Protein AF-F4R5G7-F1 (afdb_monomer_lite)

Organism: Melampsora larici-populina (strain 98AG31 / pathotype 3-4-7) (NCBI:txid747676)

Radius of gyration: 33.37 Å; chains: 1; bounding box: 60×70×116 Å

Sequence (374 aa):
MPKGPYIGNRYQRLPQHQVLPPPKHGGKVGLSCPDCSNNTSLVYVPGGEETVKVKCASIRNHYYRTFKLNQLNHEIACINAGAKYPIPFDPSAHGPRVNIAGVVLPPPPPKPSKTAKTPRAPPAIMCARPQEGATAAKHKPAGHAACSSRYCKSCCIAYGPPGACHAHRQKEPIMPPAQLRSNPAPRVPHQPPTAPPNPKRLRLIPAQCAQSVRRSGRTIPDESDKIIERATQAQAERKQLSPHVVVQDDARASSNAPFDEGKVVSLHLVTLEQRHPVLSHMFPQWPLATLQDCTSLLRKAKEAAGPKWDDTVLFWDEEIRNWHEIPVTLPHRYTHRHLVICIPSQRVALCTQLQEVLEDLHMGNQRSLKVHPT

Secondary structure (DSSP, 8-state):
--SS-SS-TTPPBPTT-SSPPPP-TT-EEEEE-TT-TT-PEEEEEE--SSEEEEEESS-TTT-EEEEEHHHHHHHHHHHHTTPPSSPP--TTTS-S-B-TT-PBPPPPP--------------S-B-SHHHHSPPPTT--SBPPTT-TT---HHHHHHHSPTT--GGG------PPPP-------PPPPPPPPP-PPPPP---PPP------------PPPTTHHHHHHHHHHHHHHHHHT---------TTS---S---GGGEEEEEEE-SSS--PEEEEE-TTTTEE-GGG-HHHHHHHHHHH-TT--SEEEEEETTTTEEEEEETTS-EE-S-SEEEEE-GGGTTTTHHHHHHHHHHTTSS----------

Structure (mmCIF, N/CA/C/O backbone):
data_AF-F4R5G7-F1
#
_entry.id   AF-F4R5G7-F1
#
loop_
_atom_site.group_PDB
_atom_site.id
_atom_site.type_symbol
_atom_site.label_atom_id
_atom_site.label_alt_id
_atom_site.label_comp_id
_atom_site.label_asym_id
_atom_site.label_entity_id
_atom_site.label_seq_id
_atom_site.pdbx_PDB_ins_code
_atom_site.Cartn_x
_atom_site.Cartn_y
_atom_site.Cartn_z
_atom_site.occupancy
_atom_site.B_iso_or_equiv
_atom_site.auth_seq_id
_atom_site.auth_comp_id
_atom_site.auth_asym_id
_atom_site.auth_atom_id
_atom_site.pdbx_PDB_model_num
ATOM 1 N N . MET A 1 1 ? 8.513 -5.962 -14.486 1.00 38.12 1 MET A N 1
ATOM 2 C CA . MET A 1 1 ? 7.315 -6.140 -13.641 1.00 38.12 1 MET A CA 1
ATOM 3 C C . MET A 1 1 ? 7.428 -5.129 -12.511 1.00 38.12 1 MET A C 1
ATOM 5 O O . MET A 1 1 ? 8.507 -5.074 -11.929 1.00 38.12 1 MET A O 1
ATOM 9 N N . PRO A 1 2 ? 6.422 -4.277 -12.261 1.00 40.62 2 PRO A N 1
ATOM 10 C CA . PRO A 1 2 ? 6.432 -3.406 -11.084 1.00 40.62 2 PRO A CA 1
ATOM 11 C C . PRO A 1 2 ? 6.560 -4.267 -9.816 1.00 40.62 2 PRO A C 1
ATOM 13 O O . PRO A 1 2 ? 5.888 -5.287 -9.709 1.00 40.62 2 PRO A O 1
ATOM 16 N N . LYS A 1 3 ? 7.460 -3.885 -8.901 1.00 49.28 3 LYS A N 1
ATOM 17 C CA . LYS A 1 3 ? 7.844 -4.656 -7.700 1.00 49.28 3 LYS A CA 1
ATOM 18 C C . LYS A 1 3 ? 6.901 -4.462 -6.493 1.00 49.28 3 LYS A C 1
ATOM 20 O O . LYS A 1 3 ? 7.263 -4.837 -5.389 1.00 49.28 3 LYS A O 1
ATOM 25 N N . GLY A 1 4 ? 5.732 -3.853 -6.681 1.00 54.69 4 GLY A N 1
ATOM 26 C CA . GLY A 1 4 ? 4.795 -3.535 -5.595 1.00 54.69 4 GLY A CA 1
ATOM 27 C C . GLY A 1 4 ? 3.492 -4.339 -5.659 1.00 54.69 4 GLY A C 1
ATOM 28 O O . GLY A 1 4 ? 3.188 -4.905 -6.719 1.00 54.69 4 GLY A O 1
ATOM 29 N N . PRO A 1 5 ? 2.705 -4.346 -4.563 1.00 61.72 5 PRO A N 1
ATOM 30 C CA . PRO A 1 5 ? 1.385 -4.971 -4.518 1.00 61.72 5 PRO A CA 1
ATOM 31 C C . PRO A 1 5 ? 0.506 -4.480 -5.677 1.00 61.72 5 PRO A C 1
ATOM 33 O O . PRO A 1 5 ? 0.615 -3.346 -6.163 1.00 61.72 5 PRO A O 1
ATOM 36 N N . TYR A 1 6 ? -0.310 -5.384 -6.208 1.00 68.19 6 TYR A N 1
ATOM 37 C CA . TYR A 1 6 ? -0.995 -5.187 -7.484 1.00 68.19 6 TYR A CA 1
ATOM 38 C C . TYR A 1 6 ? -2.162 -4.204 -7.366 1.00 68.19 6 TYR A C 1
ATOM 40 O O . TYR A 1 6 ? -2.250 -3.255 -8.156 1.00 68.19 6 TYR A O 1
ATOM 48 N N . ILE A 1 7 ? -2.961 -4.368 -6.318 1.00 80.94 7 ILE A N 1
ATOM 49 C CA . ILE A 1 7 ? -3.832 -3.340 -5.756 1.00 80.94 7 ILE A CA 1
ATOM 50 C C . ILE A 1 7 ? -3.144 -2.865 -4.469 1.00 80.94 7 ILE A C 1
ATOM 52 O O . ILE A 1 7 ? -2.683 -3.677 -3.678 1.00 80.94 7 ILE A O 1
ATOM 56 N N . GLY A 1 8 ? -2.951 -1.560 -4.314 1.00 80.12 8 GLY A N 1
ATOM 57 C CA . GLY A 1 8 ? -2.256 -0.960 -3.168 1.00 80.12 8 GLY A CA 1
ATOM 58 C C . GLY A 1 8 ? -3.192 -0.124 -2.298 1.00 80.12 8 GLY A C 1
ATOM 59 O O . GLY A 1 8 ? -4.384 -0.025 -2.564 1.00 80.12 8 GLY A O 1
ATOM 60 N N . ASN A 1 9 ? -2.632 0.563 -1.308 1.00 82.56 9 ASN A N 1
ATOM 61 C CA . ASN A 1 9 ? -3.374 1.471 -0.422 1.00 82.56 9 ASN A CA 1
ATOM 62 C C . ASN A 1 9 ? -3.984 2.701 -1.127 1.00 82.56 9 ASN A C 1
ATOM 64 O O . ASN A 1 9 ? -4.879 3.336 -0.585 1.00 82.56 9 ASN A O 1
ATOM 68 N N . ARG A 1 10 ? -3.517 3.049 -2.334 1.00 87.75 10 ARG A N 1
ATOM 69 C CA . ARG A 1 10 ? -4.023 4.206 -3.097 1.00 87.75 10 ARG A CA 1
ATOM 70 C C . ARG A 1 10 ? -5.369 3.970 -3.783 1.00 87.75 10 ARG A C 1
ATOM 72 O O . ARG A 1 10 ? -5.957 4.921 -4.284 1.00 87.75 10 ARG A O 1
ATOM 79 N N . TYR A 1 11 ? -5.831 2.726 -3.873 1.00 88.62 11 TYR A N 1
ATOM 80 C CA . TYR A 1 11 ? -7.126 2.428 -4.481 1.00 88.62 11 TYR A CA 1
ATOM 81 C C . TYR A 1 11 ? -8.194 2.500 -3.400 1.00 88.62 11 TYR A C 1
ATOM 83 O O . TYR A 1 11 ? -8.059 1.863 -2.358 1.00 88.62 11 TYR A O 1
ATOM 91 N N . GLN A 1 12 ? -9.268 3.239 -3.658 1.00 91.12 12 GLN A N 1
ATOM 92 C CA . GLN A 1 12 ? -10.407 3.306 -2.749 1.00 91.12 12 GLN A CA 1
ATOM 93 C C . GLN A 1 12 ? -11.552 2.462 -3.308 1.00 91.12 12 GLN A C 1
ATOM 95 O O . GLN A 1 12 ? -11.763 2.410 -4.524 1.00 91.12 12 GLN A O 1
ATOM 100 N N . ARG A 1 13 ? -12.297 1.781 -2.432 1.00 93.81 13 ARG A N 1
ATOM 101 C CA . ARG A 1 13 ? -13.534 1.107 -2.844 1.00 93.81 13 ARG A CA 1
ATOM 102 C C . ARG A 1 13 ? -14.576 2.154 -3.206 1.00 93.81 13 ARG A C 1
ATOM 104 O O . ARG A 1 13 ? -14.715 3.169 -2.530 1.00 93.81 13 ARG A O 1
ATOM 111 N N . LEU A 1 14 ? -15.319 1.898 -4.275 1.00 94.25 14 LEU A N 1
ATOM 112 C CA . LEU A 1 14 ? -16.475 2.722 -4.607 1.00 94.25 14 LEU A CA 1
ATOM 113 C C . LEU A 1 14 ? -17.587 2.460 -3.580 1.00 94.25 14 LEU A C 1
ATOM 115 O O . LEU A 1 14 ? -17.847 1.290 -3.300 1.00 94.25 14 LEU A O 1
ATOM 119 N N . PRO A 1 15 ? -18.304 3.488 -3.090 1.00 91.50 15 PRO A N 1
ATOM 120 C CA . PRO A 1 15 ? -19.345 3.319 -2.067 1.00 91.50 15 PRO A CA 1
ATOM 121 C C . PRO A 1 15 ? -20.425 2.291 -2.436 1.00 91.50 15 PRO A C 1
ATOM 123 O O . PRO A 1 15 ? -20.929 1.569 -1.585 1.00 91.50 15 PRO A O 1
ATOM 126 N N . GLN A 1 16 ? -20.739 2.181 -3.730 1.00 93.44 16 GLN A N 1
ATOM 127 C CA . GLN A 1 16 ? -21.728 1.240 -4.266 1.00 93.44 16 GLN A CA 1
ATOM 128 C C . GLN A 1 16 ? -21.268 -0.237 -4.257 1.00 93.44 16 GLN A C 1
ATOM 130 O O . GLN A 1 16 ? -22.055 -1.123 -4.572 1.00 93.44 16 GLN A O 1
ATOM 135 N N . HIS A 1 17 ? -19.996 -0.514 -3.952 1.00 90.81 17 HIS A N 1
ATOM 136 C CA . HIS A 1 17 ? -19.409 -1.854 -3.954 1.00 90.81 17 HIS A CA 1
ATOM 137 C C . HIS A 1 17 ? -18.765 -2.153 -2.595 1.00 90.81 17 HIS A C 1
ATOM 139 O O . HIS A 1 17 ? -17.554 -2.010 -2.425 1.00 90.81 17 HIS A O 1
ATOM 145 N N . GLN A 1 18 ? -19.573 -2.616 -1.631 1.00 91.38 18 GLN A N 1
ATOM 146 C CA . GLN A 1 18 ? -19.046 -3.143 -0.363 1.00 91.38 18 GLN A CA 1
ATOM 147 C C . GLN A 1 18 ? -18.106 -4.329 -0.603 1.00 91.38 18 GLN A C 1
ATOM 149 O O . GLN A 1 18 ? -17.092 -4.451 0.074 1.00 91.38 18 GLN A O 1
ATOM 154 N N . VAL A 1 19 ? -18.403 -5.156 -1.608 1.00 95.25 19 VAL A N 1
ATOM 155 C CA . VAL A 1 19 ? -17.605 -6.307 -2.046 1.00 95.25 19 VAL A CA 1
ATOM 156 C C . VAL A 1 19 ? -17.130 -6.045 -3.474 1.00 95.25 19 VAL A C 1
ATOM 158 O O . VAL A 1 19 ? -17.909 -5.596 -4.320 1.00 95.25 19 VAL A O 1
ATOM 161 N N . LEU A 1 20 ? -15.851 -6.306 -3.754 1.00 95.88 20 LEU A N 1
ATOM 162 C CA . LEU A 1 20 ? -15.309 -6.186 -5.102 1.00 95.88 20 LEU A CA 1
ATOM 163 C C . LEU A 1 20 ? -15.931 -7.262 -6.005 1.00 95.88 20 LEU A C 1
ATOM 165 O O . LEU A 1 20 ? -15.840 -8.449 -5.673 1.00 95.88 20 LEU A O 1
ATOM 169 N N . PRO A 1 21 ? -16.563 -6.875 -7.129 1.00 96.50 21 PRO A N 1
ATOM 170 C CA . PRO A 1 21 ? -17.180 -7.822 -8.044 1.00 96.50 21 PRO A CA 1
ATOM 171 C C . PRO A 1 21 ? -16.123 -8.686 -8.751 1.00 96.50 21 PRO A C 1
ATOM 173 O O . PRO A 1 21 ? -14.998 -8.230 -8.977 1.00 96.50 21 PRO A O 1
ATOM 176 N N . PRO A 1 22 ? -16.477 -9.915 -9.163 1.00 95.56 22 PRO A N 1
ATOM 177 C CA . PRO A 1 22 ? -15.591 -10.736 -9.973 1.00 95.56 22 PRO A CA 1
ATOM 178 C C . PRO A 1 22 ? -15.328 -10.080 -11.344 1.00 95.56 22 PRO A C 1
ATOM 180 O O . PRO A 1 22 ? -16.183 -9.349 -11.863 1.00 95.56 22 PRO A O 1
ATOM 183 N N . PRO A 1 23 ? -14.172 -10.348 -11.978 1.00 96.75 23 PRO A N 1
ATOM 184 C CA . PRO A 1 23 ? -13.841 -9.778 -13.276 1.00 96.75 23 PRO A CA 1
ATOM 185 C C . PRO A 1 23 ? -14.852 -10.160 -14.362 1.00 96.75 23 PRO A C 1
ATOM 187 O O . PRO A 1 23 ? -15.041 -11.332 -14.667 1.00 96.75 23 PRO A O 1
ATOM 190 N N . LYS A 1 24 ? -15.455 -9.154 -15.003 1.00 96.81 24 LYS A N 1
ATOM 191 C CA . LYS A 1 24 ? -16.363 -9.311 -16.153 1.00 96.81 24 LYS A CA 1
ATOM 192 C C . LYS A 1 24 ? -16.046 -8.254 -17.200 1.00 96.81 24 LYS A C 1
ATOM 194 O O . LYS A 1 24 ? -15.861 -7.096 -16.842 1.00 96.81 24 LYS A O 1
ATOM 199 N N . HIS A 1 25 ? -15.991 -8.607 -18.486 1.00 95.56 25 HIS A N 1
ATOM 200 C CA . HIS A 1 25 ? -15.708 -7.635 -19.552 1.00 95.56 25 HIS A CA 1
ATOM 201 C C . HIS A 1 25 ? -16.695 -6.461 -19.529 1.00 95.56 25 HIS A C 1
ATOM 203 O O . HIS A 1 25 ? -17.903 -6.665 -19.443 1.00 95.56 25 HIS A O 1
ATOM 209 N N . GLY A 1 26 ? -16.168 -5.233 -19.567 1.00 95.88 26 GLY A N 1
ATOM 210 C CA . GLY A 1 26 ? -16.955 -4.003 -19.438 1.00 95.88 26 GLY A CA 1
ATOM 211 C C . GLY A 1 26 ? -17.477 -3.727 -18.022 1.00 95.88 26 GLY A C 1
ATOM 212 O O . GLY A 1 26 ? -17.970 -2.634 -17.760 1.00 95.88 26 GLY A O 1
ATOM 213 N N . GLY A 1 27 ? -17.344 -4.680 -17.098 1.00 96.75 27 GLY A N 1
ATOM 214 C CA . GLY A 1 27 ? -17.748 -4.536 -15.707 1.00 96.75 27 GLY A CA 1
ATOM 215 C C . GLY A 1 27 ? -16.873 -3.539 -14.951 1.00 96.75 27 GLY A C 1
ATOM 216 O O . GLY A 1 27 ? -15.683 -3.371 -15.242 1.00 96.75 27 GLY A O 1
ATOM 217 N N . LYS A 1 28 ? -17.478 -2.887 -13.954 1.00 97.25 28 LYS A N 1
ATOM 218 C CA . LYS A 1 28 ? -16.763 -2.061 -12.977 1.00 97.25 28 LYS A CA 1
ATOM 219 C C . LYS A 1 28 ? -15.936 -2.961 -12.061 1.00 97.25 28 LYS A C 1
ATOM 221 O O . LYS A 1 28 ? -16.391 -4.029 -11.674 1.00 97.25 28 LYS A O 1
ATOM 226 N N . VAL A 1 29 ? -14.746 -2.501 -11.689 1.00 96.75 29 VAL A N 1
ATOM 227 C CA . VAL A 1 29 ? -13.833 -3.218 -10.775 1.00 96.75 29 VAL A CA 1
ATOM 228 C C . VAL A 1 29 ? -14.267 -3.090 -9.312 1.00 96.75 29 VAL A C 1
ATOM 230 O O . VAL A 1 29 ? -13.812 -3.842 -8.463 1.00 96.75 29 VAL A O 1
ATOM 233 N N . GLY A 1 30 ? -15.113 -2.106 -8.995 1.00 96.31 30 GLY A N 1
ATOM 234 C CA . GLY A 1 30 ? -15.430 -1.740 -7.611 1.00 96.31 30 GLY A CA 1
ATOM 235 C C . GLY A 1 30 ? -14.375 -0.858 -6.936 1.00 96.31 30 GLY A C 1
ATOM 236 O O . GLY A 1 30 ? -14.549 -0.483 -5.782 1.00 96.31 30 GLY A O 1
ATOM 237 N N . LEU A 1 31 ? -13.320 -0.477 -7.663 1.00 95.62 31 LEU A N 1
ATOM 238 C CA . LEU A 1 31 ? -12.253 0.413 -7.206 1.00 95.62 31 LEU A CA 1
ATOM 239 C C . LEU A 1 31 ? -12.245 1.722 -8.002 1.00 95.62 31 LEU A C 1
ATOM 241 O O . LEU A 1 31 ? -12.494 1.720 -9.215 1.00 95.62 31 LEU A O 1
ATOM 245 N N . SER A 1 32 ? -11.923 2.825 -7.328 1.00 96.12 32 SER A N 1
ATOM 246 C CA . SER A 1 32 ? -11.673 4.118 -7.957 1.00 96.12 32 SER A CA 1
ATOM 247 C C . SER A 1 32 ? -10.276 4.178 -8.585 1.00 96.12 32 SER A C 1
ATOM 249 O O . SER A 1 32 ? -9.328 3.506 -8.168 1.00 96.12 32 SER A O 1
ATOM 251 N N . CYS A 1 33 ? -10.159 4.972 -9.644 1.00 95.88 33 CYS A N 1
ATOM 252 C CA . CYS A 1 33 ? -8.892 5.297 -10.274 1.00 95.88 33 CYS A CA 1
ATOM 253 C C . CYS A 1 33 ? -8.073 6.191 -9.329 1.00 95.88 33 CYS A C 1
ATOM 255 O O . CYS A 1 33 ? -8.560 7.272 -8.998 1.00 95.88 33 CYS A O 1
ATOM 257 N N . PRO A 1 34 ? -6.840 5.805 -8.949 1.00 93.06 34 PRO A N 1
ATOM 258 C CA . PRO A 1 34 ? -6.043 6.568 -7.986 1.00 93.06 34 PRO A CA 1
ATOM 259 C C . PRO A 1 34 ? -5.626 7.952 -8.507 1.00 93.06 34 PRO A C 1
ATOM 261 O O . PRO A 1 34 ? -5.369 8.849 -7.717 1.00 93.06 34 PRO A O 1
ATOM 264 N N . ASP A 1 35 ? -5.577 8.131 -9.830 1.00 92.88 35 ASP A N 1
ATOM 265 C CA . ASP A 1 35 ? -5.174 9.392 -10.465 1.00 92.88 35 ASP A CA 1
ATOM 266 C C . ASP A 1 35 ? -6.365 10.316 -10.805 1.00 92.88 35 ASP A C 1
ATOM 268 O O . ASP A 1 35 ? -6.182 11.386 -11.377 1.00 92.88 35 ASP A O 1
ATOM 272 N N . CYS A 1 36 ? -7.609 9.906 -10.523 1.00 93.50 36 CYS A N 1
ATOM 273 C CA . CYS A 1 36 ? -8.795 10.747 -10.733 1.00 93.50 36 CYS A CA 1
ATOM 274 C C . CYS A 1 36 ? -9.246 11.392 -9.418 1.00 93.50 36 CYS A C 1
ATOM 276 O O . CYS A 1 36 ? -9.412 10.693 -8.425 1.00 93.50 36 CYS A O 1
ATOM 278 N N . SER A 1 37 ? -9.593 12.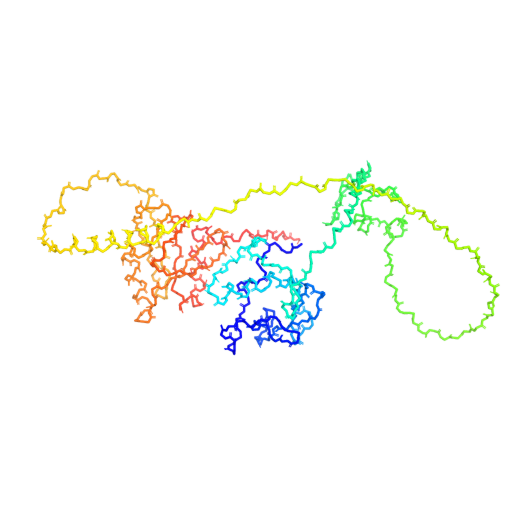681 -9.442 1.00 89.25 37 SER A N 1
ATOM 279 C CA . SER A 1 37 ? -10.211 13.374 -8.297 1.00 89.25 37 SER A CA 1
ATOM 280 C C . SER A 1 37 ? -11.645 12.909 -8.005 1.00 89.25 37 SER A C 1
ATOM 282 O O . SER A 1 37 ? -12.091 12.934 -6.865 1.00 89.25 37 SER A O 1
ATOM 284 N N . ASN A 1 38 ? -12.380 12.456 -9.027 1.00 91.44 38 ASN A N 1
ATOM 285 C CA . ASN A 1 38 ? -13.834 12.254 -8.946 1.00 91.44 38 ASN A CA 1
ATOM 286 C C . ASN A 1 38 ? -14.247 10.798 -8.667 1.00 91.44 38 ASN A C 1
ATOM 288 O O . ASN A 1 38 ? -15.253 10.344 -9.211 1.00 91.44 38 ASN A O 1
ATOM 292 N N . ASN A 1 39 ? -13.452 10.021 -7.920 1.00 91.88 39 ASN A N 1
ATOM 293 C CA . ASN A 1 39 ? -13.741 8.605 -7.626 1.00 91.88 39 ASN A CA 1
ATOM 294 C C . ASN A 1 39 ? -14.158 7.785 -8.866 1.00 91.88 39 ASN A C 1
ATOM 296 O O . ASN A 1 39 ? -15.039 6.927 -8.820 1.00 91.88 39 ASN A O 1
ATOM 300 N N . THR A 1 40 ? -13.545 8.067 -10.017 1.00 96.06 40 THR A N 1
ATOM 301 C CA . THR A 1 40 ? -13.923 7.434 -11.285 1.00 96.06 40 THR A CA 1
ATOM 302 C C . THR A 1 40 ? -13.669 5.934 -11.225 1.00 96.06 40 THR A C 1
ATOM 304 O O . THR A 1 40 ? -12.554 5.510 -10.936 1.00 96.06 40 THR A O 1
ATOM 307 N N . SER A 1 41 ? -14.679 5.127 -11.550 1.00 96.56 41 SER A N 1
ATOM 308 C CA . SER A 1 41 ? -14.546 3.669 -11.542 1.00 96.56 41 SER A CA 1
ATOM 309 C C . SER A 1 41 ? -13.513 3.177 -12.550 1.00 96.56 41 SER A C 1
ATOM 311 O O . SER A 1 41 ? -13.507 3.570 -13.720 1.00 96.56 41 SER A O 1
ATOM 313 N N . LEU A 1 42 ? -12.707 2.215 -12.117 1.00 97.19 42 LEU A N 1
ATOM 314 C CA . LEU A 1 42 ? -11.949 1.357 -13.015 1.00 97.19 42 LEU A CA 1
ATOM 315 C C . LEU A 1 42 ? -12.883 0.347 -13.704 1.00 97.19 42 LEU A C 1
ATOM 317 O O . LEU A 1 42 ? -13.909 -0.048 -13.137 1.00 97.19 42 LEU A O 1
ATOM 321 N N . VAL A 1 43 ? -12.525 -0.071 -14.921 1.00 97.62 43 VAL A N 1
ATOM 322 C CA . VAL A 1 43 ? -13.280 -1.045 -15.731 1.00 97.62 43 VAL A CA 1
ATOM 323 C C . VAL A 1 43 ? -12.381 -2.136 -16.306 1.00 97.62 43 VAL A C 1
ATOM 325 O O . VAL A 1 43 ? -11.221 -1.887 -16.652 1.00 97.62 43 VAL A O 1
ATOM 328 N N . TYR A 1 44 ? -12.935 -3.340 -16.444 1.00 97.44 44 TYR A N 1
ATOM 329 C CA . TYR A 1 44 ? -12.269 -4.477 -17.076 1.00 97.44 44 TYR A CA 1
ATOM 330 C C . TYR A 1 44 ? -12.390 -4.438 -18.604 1.00 97.44 44 TYR A C 1
ATOM 332 O O . TYR A 1 44 ? -13.465 -4.239 -19.169 1.00 97.44 44 TYR A O 1
ATOM 340 N N . VAL A 1 45 ? -11.285 -4.705 -19.293 1.00 96.31 45 VAL A N 1
ATOM 341 C CA . VAL A 1 45 ? -11.145 -4.700 -20.754 1.00 96.31 45 VAL A CA 1
ATOM 342 C C . VAL A 1 45 ? -10.437 -5.986 -21.198 1.00 96.31 45 VAL A C 1
ATOM 344 O O . VAL A 1 45 ? -9.575 -6.482 -20.465 1.00 96.31 45 VAL A O 1
ATOM 347 N N . PRO A 1 46 ? -10.752 -6.540 -22.384 1.00 95.56 46 PRO A N 1
ATOM 348 C CA . PRO A 1 46 ? -10.070 -7.722 -22.910 1.00 95.56 46 PRO A CA 1
ATOM 349 C C . PRO A 1 46 ? -8.542 -7.572 -22.956 1.00 95.56 46 PRO A C 1
ATOM 351 O O . PRO A 1 46 ? -8.016 -6.634 -23.562 1.00 95.56 46 PRO A O 1
ATOM 354 N N . GLY A 1 47 ? -7.827 -8.489 -22.291 1.00 92.38 47 GLY A N 1
ATOM 355 C CA . GLY A 1 47 ? -6.362 -8.513 -22.217 1.00 92.38 47 GLY A CA 1
ATOM 356 C C . GLY A 1 47 ? -5.700 -9.680 -22.953 1.00 92.38 47 GLY A C 1
ATOM 357 O O . GLY A 1 47 ? -4.554 -9.540 -23.386 1.00 92.38 47 GLY A O 1
ATOM 358 N N . GLY A 1 48 ? -6.428 -10.784 -23.106 1.00 93.12 48 GLY A N 1
ATOM 359 C CA . GLY A 1 48 ? -5.990 -12.070 -23.638 1.00 93.12 48 GLY A CA 1
ATOM 360 C C . GLY A 1 48 ? -6.883 -13.182 -23.075 1.00 93.12 48 GLY A C 1
ATOM 361 O O . GLY A 1 48 ? -7.882 -12.894 -22.421 1.00 93.12 48 GLY A O 1
ATOM 362 N N . GLU A 1 49 ? -6.524 -14.443 -23.308 1.00 94.25 49 GLU A N 1
ATOM 363 C CA . GLU A 1 49 ? -7.306 -15.600 -22.838 1.00 94.25 49 GLU A CA 1
ATOM 364 C C . GLU A 1 49 ? -7.252 -15.768 -21.306 1.00 94.25 49 GLU A C 1
ATOM 366 O O . GLU A 1 49 ? -8.269 -16.005 -20.663 1.00 94.25 49 GLU A O 1
ATOM 371 N N . GLU A 1 50 ? -6.068 -15.578 -20.713 1.00 94.31 50 GLU A N 1
ATOM 372 C CA . GLU A 1 50 ? -5.818 -15.700 -19.263 1.00 94.31 50 GLU A CA 1
ATOM 373 C C . GLU A 1 50 ? -5.562 -14.347 -18.577 1.00 94.31 50 GLU A C 1
ATOM 375 O O . GLU A 1 50 ? -5.165 -14.289 -17.408 1.00 94.31 50 GLU A O 1
ATOM 380 N N . THR A 1 51 ? -5.696 -13.247 -19.321 1.00 95.81 51 THR A N 1
ATOM 381 C CA . THR A 1 51 ? -5.365 -11.909 -18.836 1.00 95.81 51 THR A CA 1
ATOM 382 C C . THR A 1 51 ? -6.502 -10.927 -19.044 1.00 95.81 51 THR A C 1
ATOM 384 O O . THR A 1 51 ? -7.193 -10.912 -20.062 1.00 95.81 51 THR A O 1
ATOM 387 N N . VAL A 1 52 ? -6.651 -10.030 -18.077 1.00 96.31 52 VAL A N 1
ATOM 388 C CA . VAL A 1 52 ? -7.588 -8.914 -18.145 1.00 96.31 52 VAL A CA 1
ATOM 389 C C . VAL A 1 52 ? -6.828 -7.609 -17.993 1.00 96.31 52 VAL A C 1
ATOM 391 O O . VAL A 1 52 ? -5.846 -7.514 -17.256 1.00 96.31 52 VAL A O 1
ATOM 394 N N . LYS A 1 53 ? -7.263 -6.587 -18.721 1.00 95.94 53 LYS A N 1
ATOM 395 C CA . LYS A 1 53 ? -6.765 -5.225 -18.561 1.00 95.94 53 LYS A CA 1
ATOM 396 C C . LYS A 1 53 ? -7.731 -4.462 -17.675 1.00 95.94 53 LYS A C 1
ATOM 398 O O . LYS A 1 53 ? -8.935 -4.537 -17.879 1.00 95.94 53 LYS A O 1
ATOM 403 N N . VAL A 1 54 ? -7.210 -3.706 -16.726 1.00 95.75 54 VAL A N 1
ATOM 404 C CA . VAL A 1 54 ? -7.981 -2.738 -15.949 1.00 95.75 54 VAL A CA 1
ATOM 405 C C . VAL A 1 54 ? -7.548 -1.353 -16.385 1.00 95.75 54 VAL A C 1
ATOM 407 O O . VAL A 1 54 ? -6.347 -1.078 -16.445 1.00 95.75 54 VAL A O 1
ATOM 410 N N . LYS A 1 55 ? -8.511 -0.488 -16.697 1.00 96.19 55 LYS A N 1
ATOM 411 C CA . LYS A 1 55 ? -8.240 0.903 -17.068 1.00 96.19 55 LYS A CA 1
ATOM 412 C C . LYS A 1 55 ? -9.215 1.873 -16.415 1.00 96.19 55 LYS A C 1
ATOM 414 O O . LYS A 1 55 ? -10.311 1.478 -16.019 1.00 96.19 55 LYS A O 1
ATOM 419 N N . CYS A 1 56 ? -8.830 3.142 -16.359 1.00 96.75 56 CYS A N 1
ATOM 420 C CA . CYS A 1 56 ? -9.750 4.228 -16.035 1.00 96.75 56 CYS A CA 1
ATOM 421 C C . CYS A 1 56 ? -10.837 4.358 -17.116 1.00 96.75 56 CYS A C 1
ATOM 423 O O . CYS A 1 56 ? -10.537 4.320 -18.314 1.00 96.75 56 CYS A O 1
ATOM 425 N N . ALA A 1 57 ? -12.100 4.488 -16.695 1.00 95.88 57 ALA A N 1
ATOM 426 C CA . ALA A 1 57 ? -13.228 4.650 -17.610 1.00 95.88 57 ALA A CA 1
ATOM 427 C C . ALA A 1 57 ? -13.259 6.038 -18.270 1.00 95.88 57 ALA A C 1
ATOM 429 O O . ALA A 1 57 ? -13.561 6.132 -19.457 1.00 95.88 57 ALA A O 1
ATOM 430 N N . SER A 1 58 ? -12.915 7.092 -17.522 1.00 94.94 58 SER A N 1
ATOM 431 C CA . SER A 1 58 ? -13.042 8.479 -17.990 1.00 94.94 58 SER A CA 1
ATOM 432 C C . SER A 1 58 ? -11.838 8.957 -18.801 1.00 94.94 58 SER A C 1
ATOM 434 O O . SER A 1 58 ? -12.015 9.598 -19.831 1.00 94.94 58 SER A O 1
ATOM 436 N N . ILE A 1 59 ? -10.606 8.658 -18.363 1.00 94.31 59 ILE A N 1
ATOM 437 C CA . ILE A 1 59 ? -9.391 9.240 -18.957 1.00 94.31 59 ILE A CA 1
ATOM 438 C C . ILE A 1 59 ? -8.408 8.136 -19.352 1.00 94.31 59 ILE A C 1
ATOM 440 O O . ILE A 1 59 ? -7.911 7.387 -18.513 1.00 94.31 59 ILE A O 1
ATOM 444 N N . ARG A 1 60 ? -8.098 8.049 -20.655 1.00 88.56 60 ARG A N 1
ATOM 445 C CA . ARG A 1 60 ? -7.343 6.931 -21.258 1.00 88.56 60 ARG A CA 1
ATOM 446 C C . ARG A 1 60 ? -5.948 6.705 -20.662 1.00 88.56 60 ARG A C 1
ATOM 448 O O . ARG A 1 60 ? -5.492 5.566 -20.660 1.00 88.56 60 ARG A O 1
ATOM 455 N N . ASN A 1 61 ? -5.301 7.757 -20.163 1.00 88.44 61 ASN A N 1
ATOM 456 C CA . ASN A 1 61 ? -3.901 7.724 -19.727 1.00 88.44 61 ASN A CA 1
ATOM 457 C C . ASN A 1 61 ? -3.713 7.802 -18.208 1.00 88.44 61 ASN A C 1
ATOM 459 O O . ASN A 1 61 ? -2.574 7.847 -17.761 1.00 88.44 61 ASN A O 1
ATOM 463 N N . HIS A 1 62 ? -4.793 7.826 -17.422 1.00 89.25 62 HIS A N 1
ATOM 464 C CA . HIS A 1 62 ? -4.673 7.881 -15.963 1.00 89.25 62 HIS A CA 1
ATOM 465 C C . HIS A 1 62 ? -4.140 6.561 -15.423 1.00 89.25 62 HIS A C 1
ATOM 467 O O . HIS A 1 62 ? -3.043 6.483 -14.887 1.00 89.25 62 HIS A O 1
ATOM 473 N N . TYR A 1 63 ? -4.892 5.492 -15.670 1.00 88.88 63 TYR A N 1
ATOM 474 C CA . TYR A 1 63 ? -4.570 4.187 -15.133 1.00 88.88 63 TYR A CA 1
ATOM 475 C C . TYR A 1 63 ? -4.773 3.103 -16.178 1.00 88.88 63 TYR A C 1
ATOM 477 O O . TYR A 1 63 ? -5.834 3.018 -16.805 1.00 88.88 63 TYR A O 1
ATOM 485 N N . TYR A 1 64 ? -3.766 2.246 -16.327 1.00 89.69 64 TYR A N 1
ATOM 486 C CA . TYR A 1 64 ? -3.821 1.068 -17.178 1.00 89.69 64 TYR A CA 1
ATOM 487 C C . TYR A 1 64 ? -2.879 -0.015 -16.649 1.00 89.69 64 TYR A C 1
ATOM 489 O O . TYR A 1 64 ? -1.671 0.198 -16.526 1.00 89.69 64 TYR A O 1
ATOM 497 N N . ARG A 1 65 ? -3.411 -1.209 -16.374 1.00 92.38 65 ARG A N 1
ATOM 498 C CA . ARG A 1 65 ? -2.613 -2.367 -15.944 1.00 92.38 65 ARG A CA 1
ATOM 499 C C . ARG A 1 65 ? -3.196 -3.665 -16.490 1.00 92.38 65 ARG A C 1
ATOM 501 O O . ARG A 1 65 ? -4.398 -3.784 -16.693 1.00 92.38 65 ARG A O 1
ATOM 508 N N . THR A 1 66 ? -2.331 -4.638 -16.771 1.00 94.19 66 THR A N 1
ATOM 509 C CA . THR A 1 66 ? -2.727 -5.988 -17.205 1.00 94.19 66 THR A CA 1
ATOM 510 C C . THR A 1 66 ? -2.478 -6.974 -16.072 1.00 94.19 66 THR A C 1
ATOM 512 O O . THR A 1 66 ? -1.404 -6.952 -15.471 1.00 94.19 66 THR A O 1
ATOM 515 N N . PHE A 1 67 ? -3.454 -7.837 -15.808 1.00 92.94 67 PHE A N 1
ATOM 516 C CA . PHE A 1 67 ? -3.441 -8.829 -14.738 1.00 92.94 67 PHE A CA 1
ATOM 517 C C . PHE A 1 67 ? -3.629 -10.223 -15.319 1.00 92.94 67 PHE A C 1
ATOM 519 O O . PHE A 1 67 ? -4.350 -10.389 -16.304 1.00 92.94 67 PHE A O 1
ATOM 526 N N . LYS A 1 68 ? -3.012 -11.225 -14.688 1.00 94.19 68 LYS A N 1
ATOM 527 C CA . LYS A 1 68 ? -3.438 -12.616 -14.855 1.00 94.19 68 LYS A CA 1
ATOM 528 C C . LYS A 1 68 ? -4.722 -12.825 -14.068 1.00 94.19 68 LYS A C 1
ATOM 530 O O . LYS A 1 68 ? -4.839 -12.333 -12.947 1.00 94.19 68 LYS A O 1
ATOM 535 N N . LEU A 1 69 ? -5.677 -13.530 -14.654 1.00 94.94 69 LEU A N 1
ATOM 536 C CA . LEU A 1 69 ? -7.019 -13.586 -14.096 1.00 94.94 69 LEU A CA 1
ATOM 537 C C . LEU A 1 69 ? -7.098 -14.389 -12.792 1.00 94.94 69 LEU A C 1
ATOM 539 O O . LEU A 1 69 ? -7.742 -13.947 -11.848 1.00 94.94 69 LEU A O 1
ATOM 543 N N . ASN A 1 70 ? -6.395 -15.520 -12.708 1.00 93.75 70 ASN A N 1
ATOM 544 C CA . ASN A 1 70 ? -6.344 -16.337 -11.492 1.00 93.75 70 ASN A CA 1
ATOM 545 C C . ASN A 1 70 ? -5.760 -15.563 -10.299 1.00 93.75 70 ASN A C 1
ATOM 547 O O . ASN A 1 70 ? -6.315 -15.592 -9.205 1.00 93.75 70 ASN A O 1
ATOM 551 N N . GLN A 1 71 ? -4.690 -14.809 -10.541 1.00 92.12 71 GLN A N 1
ATOM 552 C CA . GLN A 1 71 ? -4.099 -13.918 -9.554 1.00 92.12 71 GLN A CA 1
ATOM 553 C C . GLN A 1 71 ? -5.080 -12.819 -9.127 1.00 92.12 71 GLN A C 1
ATOM 555 O O . GLN A 1 71 ? -5.258 -12.580 -7.939 1.00 92.12 71 GLN A O 1
ATOM 560 N N . LEU A 1 72 ? -5.716 -12.143 -10.087 1.00 93.94 72 LEU A N 1
ATOM 561 C CA . LEU A 1 72 ? -6.662 -11.073 -9.781 1.00 93.94 72 LEU A CA 1
ATOM 562 C C . LEU A 1 72 ? -7.852 -11.588 -8.957 1.00 93.94 72 LEU A C 1
ATOM 564 O O . LEU A 1 72 ? -8.275 -10.915 -8.024 1.00 93.94 72 LEU A O 1
ATOM 568 N N . ASN A 1 73 ? -8.367 -12.777 -9.279 1.00 94.44 73 ASN A N 1
ATOM 569 C CA . ASN A 1 73 ? -9.438 -13.417 -8.516 1.00 94.44 73 ASN A CA 1
ATOM 570 C C . ASN A 1 73 ? -9.010 -13.715 -7.076 1.00 94.44 73 ASN A C 1
ATOM 572 O O . ASN A 1 73 ? -9.778 -13.449 -6.156 1.00 94.44 73 ASN A O 1
ATOM 576 N N . HIS A 1 74 ? -7.790 -14.225 -6.880 1.00 92.69 74 HIS A N 1
ATOM 577 C CA . HIS A 1 74 ? -7.236 -14.458 -5.547 1.00 92.69 74 HIS A CA 1
ATOM 578 C C . HIS A 1 74 ? -7.129 -13.151 -4.749 1.00 92.69 74 HIS A C 1
ATOM 580 O O . HIS A 1 74 ? -7.628 -13.074 -3.630 1.00 92.69 74 HIS A O 1
ATOM 586 N N . GLU A 1 75 ? -6.573 -12.093 -5.346 1.00 92.25 75 GLU A N 1
ATOM 587 C CA . GLU A 1 75 ? -6.477 -10.789 -4.684 1.00 92.25 75 GLU A CA 1
ATOM 588 C C . GLU A 1 75 ? -7.858 -10.228 -4.323 1.00 92.25 75 GLU A C 1
ATOM 590 O O . GLU A 1 75 ? -8.058 -9.804 -3.190 1.00 92.25 75 GLU A O 1
ATOM 595 N N . ILE A 1 76 ? -8.833 -10.277 -5.238 1.00 94.00 76 ILE A N 1
ATOM 596 C CA . ILE A 1 76 ? -10.222 -9.867 -4.970 1.00 94.00 76 ILE A CA 1
ATOM 597 C C . ILE A 1 76 ? -10.810 -10.658 -3.796 1.00 94.00 76 ILE A C 1
ATOM 599 O O . ILE A 1 76 ? -11.417 -10.059 -2.908 1.00 94.00 76 ILE A O 1
ATOM 603 N N . ALA A 1 77 ? -10.606 -11.977 -3.760 1.00 93.75 77 ALA A N 1
ATOM 604 C CA . ALA A 1 77 ? -11.090 -12.824 -2.677 1.00 93.75 77 ALA A CA 1
ATOM 605 C C . ALA A 1 77 ? -10.463 -12.439 -1.327 1.00 93.75 77 ALA A C 1
ATOM 607 O O . ALA A 1 77 ? -11.191 -12.246 -0.357 1.00 93.75 77 ALA A O 1
ATOM 608 N N . CYS A 1 78 ? -9.143 -12.235 -1.274 1.00 92.88 78 CYS A N 1
ATOM 609 C CA . CYS A 1 78 ? -8.447 -11.778 -0.070 1.00 92.88 78 CYS A CA 1
ATOM 610 C C . CYS A 1 78 ? -8.957 -10.411 0.405 1.00 92.88 78 CYS A C 1
ATOM 612 O O . CYS A 1 78 ? -9.243 -10.234 1.586 1.00 92.88 78 CYS A O 1
ATOM 614 N N . ILE A 1 79 ? -9.129 -9.455 -0.510 1.00 91.94 79 ILE A N 1
ATOM 615 C CA . ILE A 1 79 ? -9.652 -8.117 -0.200 1.00 91.94 79 ILE A CA 1
ATOM 616 C C . ILE A 1 79 ? -11.068 -8.215 0.374 1.00 91.94 79 ILE A C 1
ATOM 618 O O . ILE A 1 79 ? -11.389 -7.574 1.376 1.00 91.94 79 ILE A O 1
ATOM 622 N N . ASN A 1 80 ? -11.924 -9.023 -0.246 1.00 94.12 80 ASN A N 1
ATOM 623 C CA . ASN A 1 80 ? -13.295 -9.235 0.208 1.00 94.12 80 ASN A CA 1
ATOM 624 C C . ASN A 1 80 ? -13.355 -9.951 1.564 1.00 94.12 80 ASN A C 1
ATOM 626 O O . ASN A 1 80 ? -14.246 -9.652 2.350 1.00 94.12 80 ASN A O 1
ATOM 630 N N . ALA A 1 81 ? -12.381 -10.811 1.867 1.00 93.94 81 ALA A N 1
ATOM 631 C CA . ALA A 1 81 ? -12.214 -11.452 3.171 1.00 93.94 81 ALA A CA 1
ATOM 632 C C . ALA A 1 81 ? -11.596 -10.534 4.248 1.00 93.94 81 ALA A C 1
ATOM 634 O O . ALA A 1 81 ? -11.382 -10.973 5.374 1.00 93.94 81 ALA A O 1
ATOM 635 N N . GLY A 1 82 ? -11.288 -9.271 3.927 1.00 92.31 82 GLY A N 1
ATOM 636 C CA . GLY A 1 82 ? -10.712 -8.316 4.878 1.00 92.31 82 GLY A CA 1
ATOM 637 C C . GLY A 1 82 ? -9.197 -8.439 5.062 1.00 92.31 82 GLY A C 1
ATOM 638 O O . GLY A 1 82 ? -8.653 -7.886 6.019 1.00 92.31 82 GLY A O 1
ATOM 639 N N . ALA A 1 83 ? -8.494 -9.132 4.160 1.00 90.06 83 ALA A N 1
ATOM 640 C CA . ALA A 1 83 ? -7.038 -9.187 4.195 1.00 90.06 83 ALA A CA 1
ATOM 641 C C . ALA A 1 83 ? -6.441 -7.776 4.073 1.00 90.06 83 ALA A C 1
ATOM 643 O O . ALA A 1 83 ? -6.831 -6.981 3.210 1.00 90.06 83 ALA A O 1
ATOM 644 N N . LYS A 1 84 ? -5.470 -7.474 4.937 1.00 86.25 84 LYS A N 1
ATOM 645 C CA . LYS A 1 84 ? -4.737 -6.205 4.920 1.00 86.25 84 LYS A CA 1
ATOM 646 C C . LYS A 1 84 ? -3.684 -6.211 3.805 1.00 86.25 84 LYS A C 1
ATOM 648 O O . LYS A 1 84 ? -3.142 -7.255 3.450 1.00 86.25 84 LYS A O 1
ATOM 653 N N . TYR A 1 85 ? -3.383 -5.036 3.256 1.00 80.81 85 TYR A N 1
ATOM 654 C CA . TYR A 1 85 ? -2.305 -4.871 2.277 1.00 80.81 85 TYR A CA 1
ATOM 655 C C . TYR A 1 85 ? -0.933 -4.719 2.950 1.00 80.81 85 TYR A C 1
ATOM 657 O O . TYR A 1 85 ? -0.871 -4.145 4.037 1.00 80.81 85 TYR A O 1
ATOM 665 N N . PRO A 1 86 ? 0.167 -5.118 2.276 1.00 84.75 86 PRO A N 1
ATOM 666 C CA . PRO A 1 86 ? 0.223 -5.771 0.961 1.00 84.75 86 PRO A CA 1
ATOM 667 C C . PRO A 1 86 ? -0.165 -7.258 1.022 1.00 84.75 86 PRO A C 1
ATOM 669 O O . PRO A 1 86 ? 0.289 -7.974 1.904 1.00 84.75 86 PRO A O 1
ATOM 672 N N . ILE A 1 87 ? -0.952 -7.737 0.051 1.00 82.44 87 ILE A N 1
ATOM 673 C CA . ILE A 1 87 ? -1.262 -9.171 -0.083 1.00 82.44 87 ILE A CA 1
ATOM 674 C C . ILE A 1 87 ? -0.026 -9.864 -0.686 1.00 82.44 87 ILE A C 1
ATOM 676 O O . ILE A 1 87 ? 0.361 -9.506 -1.807 1.00 82.44 87 ILE A O 1
ATOM 680 N N . PRO A 1 88 ? 0.629 -10.800 0.031 1.00 79.19 88 PRO A N 1
ATOM 681 C CA . PRO A 1 88 ? 1.792 -11.511 -0.484 1.00 79.19 88 PRO A CA 1
ATOM 682 C C . PRO A 1 88 ? 1.439 -12.290 -1.752 1.00 79.19 88 PRO A C 1
ATOM 684 O O . PRO A 1 88 ? 0.391 -12.923 -1.836 1.00 79.19 88 PRO A O 1
ATOM 687 N N . PHE A 1 89 ? 2.322 -12.250 -2.748 1.00 80.38 89 PHE A N 1
ATOM 688 C CA . PHE A 1 89 ? 2.147 -13.046 -3.959 1.00 80.38 89 PHE A CA 1
ATOM 689 C C . PHE A 1 89 ? 2.593 -14.484 -3.693 1.00 80.38 89 PHE A C 1
ATOM 691 O O . PHE A 1 89 ? 3.791 -14.735 -3.551 1.00 80.38 89 PHE A O 1
ATOM 698 N N . ASP A 1 90 ? 1.644 -15.416 -3.690 1.00 83.19 90 ASP A N 1
ATOM 699 C CA . ASP A 1 90 ? 1.910 -16.848 -3.596 1.00 83.19 90 ASP A CA 1
ATOM 700 C C . ASP A 1 90 ? 1.383 -17.574 -4.849 1.00 83.19 90 ASP A C 1
ATOM 702 O O . ASP A 1 90 ? 0.174 -17.767 -5.001 1.00 83.19 90 ASP A O 1
ATOM 706 N N . PRO A 1 91 ? 2.270 -18.013 -5.766 1.00 82.56 91 PRO A N 1
ATOM 707 C CA . PRO A 1 91 ? 1.875 -18.781 -6.942 1.00 82.56 91 PRO A CA 1
ATOM 708 C C . PRO A 1 91 ? 1.094 -20.056 -6.626 1.00 82.56 91 PRO A C 1
ATOM 710 O O . PRO A 1 91 ? 0.339 -20.505 -7.484 1.00 82.56 91 PRO A O 1
ATOM 713 N N . SER A 1 92 ? 1.313 -20.656 -5.452 1.00 87.44 92 SER A N 1
ATOM 714 C CA . SER A 1 92 ? 0.667 -21.906 -5.048 1.00 87.44 92 SER A CA 1
ATOM 715 C C . SER A 1 92 ? -0.758 -21.688 -4.538 1.00 87.44 92 SER A C 1
ATOM 717 O O . SER A 1 92 ? -1.615 -22.545 -4.741 1.00 87.44 92 SER A O 1
ATOM 719 N N . ALA A 1 93 ? -1.040 -20.506 -3.982 1.00 87.75 93 ALA A N 1
ATOM 720 C CA . ALA A 1 93 ? -2.385 -20.079 -3.603 1.00 87.75 93 ALA A CA 1
ATOM 721 C C . ALA A 1 93 ? -3.240 -19.670 -4.815 1.00 87.75 93 ALA A C 1
ATOM 723 O O . ALA A 1 93 ? -4.467 -19.566 -4.731 1.00 87.75 93 ALA A O 1
ATOM 724 N N . HIS A 1 94 ? -2.606 -19.421 -5.962 1.00 86.69 94 HIS A N 1
ATOM 725 C CA . HIS A 1 94 ? -3.312 -19.096 -7.187 1.00 86.69 94 HIS A CA 1
ATOM 726 C C . HIS A 1 94 ? -3.848 -20.387 -7.799 1.00 86.69 94 HIS A C 1
ATOM 728 O O . HIS A 1 94 ? -3.084 -21.231 -8.263 1.00 86.69 94 HIS A O 1
ATOM 734 N N . GLY A 1 95 ? -5.175 -20.520 -7.822 1.00 89.50 95 GLY A N 1
ATOM 735 C CA . GLY A 1 95 ? -5.852 -21.636 -8.474 1.00 89.50 95 GLY A CA 1
ATOM 736 C C . GLY A 1 95 ? -5.457 -21.814 -9.952 1.00 89.50 95 GLY A C 1
ATOM 737 O O . GLY A 1 95 ? -4.673 -21.031 -10.517 1.00 89.50 95 GLY A O 1
ATOM 738 N N . PRO A 1 96 ? -6.013 -22.842 -10.614 1.00 93.06 96 PRO A N 1
ATOM 739 C CA . PRO A 1 96 ? -5.666 -23.158 -11.991 1.00 93.06 96 PRO A CA 1
ATOM 740 C C . PRO A 1 96 ? -5.907 -21.962 -12.923 1.00 93.06 96 PRO A C 1
ATOM 742 O O . PRO A 1 96 ? -6.634 -21.014 -12.611 1.00 93.06 96 PRO A O 1
ATOM 745 N N . ARG A 1 97 ? -5.267 -21.988 -14.095 1.00 93.88 97 ARG A N 1
ATOM 746 C CA . ARG A 1 97 ? -5.451 -20.944 -15.111 1.00 93.88 97 ARG A CA 1
ATOM 747 C C . ARG A 1 97 ? -6.928 -20.898 -15.486 1.00 93.88 97 ARG A C 1
ATOM 749 O O . ARG A 1 97 ? -7.485 -21.929 -15.836 1.00 93.88 97 ARG A O 1
ATOM 756 N N . VAL A 1 98 ? -7.539 -19.722 -15.433 1.00 94.81 98 VAL A N 1
ATOM 757 C CA . VAL A 1 98 ? -8.947 -19.517 -15.791 1.00 94.81 98 VAL A CA 1
ATOM 758 C C . VAL A 1 98 ? -9.078 -18.369 -16.782 1.00 94.81 98 VAL A C 1
ATOM 760 O O . VAL A 1 98 ? -8.292 -17.418 -16.740 1.00 94.81 98 VAL A O 1
ATOM 763 N N . ASN A 1 99 ? -10.066 -18.456 -17.669 1.00 94.56 99 ASN A N 1
ATOM 764 C CA . ASN A 1 99 ? -10.492 -17.335 -18.504 1.00 94.56 99 ASN A CA 1
ATOM 765 C C . ASN A 1 99 ? -11.566 -16.491 -17.793 1.00 94.56 99 ASN A C 1
ATOM 767 O O . ASN A 1 99 ? -12.009 -16.827 -16.695 1.00 94.56 99 ASN A O 1
ATOM 771 N N . ILE A 1 100 ? -12.002 -15.385 -18.409 1.00 93.75 100 ILE A N 1
ATOM 772 C CA . ILE A 1 100 ? -12.953 -14.456 -17.765 1.00 93.75 100 ILE A CA 1
ATOM 773 C C . ILE A 1 100 ? -14.342 -15.050 -17.511 1.00 93.75 100 ILE A C 1
ATOM 775 O O . ILE A 1 100 ? -15.082 -14.534 -16.683 1.00 93.75 100 ILE A O 1
ATOM 779 N N . ALA A 1 101 ? -14.691 -16.135 -18.201 1.00 92.56 101 ALA A N 1
ATOM 780 C CA . ALA A 1 101 ? -15.915 -16.884 -17.947 1.00 92.56 101 ALA A CA 1
ATOM 781 C C . ALA A 1 101 ? -15.767 -17.862 -16.764 1.00 92.56 101 ALA A C 1
ATOM 783 O O . ALA A 1 101 ? -16.697 -18.600 -16.465 1.00 92.56 101 ALA A O 1
ATOM 784 N N . GLY A 1 102 ? -14.602 -17.892 -16.105 1.00 91.19 102 GLY A N 1
ATOM 785 C CA . GLY A 1 102 ? -14.291 -18.832 -15.030 1.00 91.19 102 GLY A CA 1
ATOM 786 C C . GLY A 1 102 ? -13.923 -20.232 -15.524 1.00 91.19 102 GLY A C 1
ATOM 787 O O . GLY A 1 102 ? -13.730 -21.128 -14.708 1.00 91.19 102 GLY A O 1
ATOM 788 N N . VAL A 1 103 ? -13.796 -20.441 -16.839 1.00 94.88 103 VAL A N 1
ATOM 789 C CA . VAL A 1 103 ? -13.457 -21.753 -17.398 1.00 94.88 103 VAL A CA 1
ATOM 790 C C . VAL A 1 103 ? -11.977 -22.028 -17.176 1.00 94.88 103 VAL A C 1
ATOM 792 O O . VAL A 1 103 ? -11.126 -21.209 -17.534 1.00 94.88 103 VAL A O 1
ATOM 795 N N . VAL A 1 104 ? -11.678 -23.194 -16.601 1.00 95.06 104 VAL A N 1
ATOM 796 C CA . VAL A 1 104 ? -10.310 -23.672 -16.395 1.00 95.06 104 VAL A CA 1
ATOM 797 C C . VAL A 1 104 ? -9.660 -23.964 -17.746 1.00 95.06 104 VAL A C 1
ATOM 799 O O . VAL A 1 104 ? -10.169 -24.743 -18.547 1.00 95.06 104 VAL A O 1
ATOM 802 N N . LEU A 1 105 ? -8.521 -23.328 -17.994 1.00 94.81 105 LEU A N 1
ATOM 803 C CA . LEU A 1 105 ? -7.723 -23.501 -19.198 1.00 94.81 105 LEU A CA 1
ATOM 804 C C . LEU A 1 105 ? -6.711 -24.635 -18.996 1.00 94.81 105 LEU A C 1
ATOM 806 O O . LEU A 1 105 ? -6.115 -24.738 -17.916 1.00 94.81 105 LEU A O 1
ATOM 810 N N . PRO A 1 106 ? -6.434 -25.443 -20.035 1.00 94.69 106 PRO A N 1
ATOM 811 C CA . PRO A 1 106 ? -5.377 -26.441 -19.972 1.00 94.69 106 PRO A CA 1
ATOM 812 C C . PRO A 1 106 ? -4.012 -25.779 -19.702 1.00 94.69 106 PRO A C 1
ATOM 814 O O . PRO A 1 106 ? -3.828 -24.576 -19.952 1.00 94.69 106 PRO A O 1
ATOM 817 N N . PRO A 1 107 ? -3.017 -26.531 -19.198 1.00 91.06 107 PRO A N 1
ATOM 818 C CA . PRO A 1 107 ? -1.651 -26.038 -19.083 1.00 91.06 107 PRO A CA 1
ATOM 819 C C . PRO A 1 107 ? -1.192 -25.472 -20.431 1.00 91.06 107 PRO A C 1
ATOM 821 O O . PRO A 1 107 ? -1.485 -26.067 -21.471 1.00 91.06 107 PRO A O 1
ATOM 824 N N . PRO A 1 108 ? -0.506 -24.315 -20.452 1.00 88.75 108 PRO A N 1
ATOM 825 C CA . PRO A 1 108 ? -0.007 -23.794 -21.709 1.00 88.75 108 PRO A CA 1
ATOM 826 C C . PRO A 1 108 ? 0.947 -24.845 -22.281 1.00 88.75 108 PRO A C 1
ATOM 828 O O . PRO A 1 108 ? 1.714 -25.425 -21.501 1.00 88.75 108 PRO A O 1
ATOM 831 N N . PRO A 1 109 ? 0.931 -25.094 -23.606 1.00 89.88 109 PRO A N 1
ATOM 832 C CA . PRO A 1 109 ? 1.922 -25.975 -24.199 1.00 89.88 109 PRO A CA 1
ATOM 833 C C . PRO A 1 109 ? 3.298 -25.488 -23.738 1.00 89.88 109 PRO A C 1
ATOM 835 O O . PRO A 1 109 ? 3.486 -24.263 -23.642 1.00 89.88 109 PRO A O 1
ATOM 838 N N . PRO A 1 110 ? 4.227 -26.401 -23.389 1.00 86.00 110 PRO A N 1
ATOM 839 C CA . PRO A 1 110 ? 5.548 -26.018 -22.924 1.00 86.00 110 PRO A CA 1
ATOM 840 C C . PRO A 1 110 ? 6.092 -25.032 -23.943 1.00 86.00 110 PRO A C 1
ATOM 842 O O . PRO A 1 110 ? 6.296 -25.386 -25.106 1.00 86.00 110 PRO A O 1
ATOM 845 N N . LYS A 1 111 ? 6.206 -23.755 -23.540 1.00 79.81 111 LYS A N 1
ATOM 846 C CA . LYS A 1 111 ? 6.705 -22.720 -24.444 1.00 79.81 111 LYS A CA 1
ATOM 847 C C . LYS A 1 111 ? 8.030 -23.278 -24.929 1.00 79.81 111 LYS A C 1
ATOM 849 O O . LYS A 1 111 ? 8.825 -23.614 -24.044 1.00 79.81 111 LYS A O 1
ATOM 854 N N . PRO A 1 112 ? 8.246 -23.435 -26.255 1.00 75.19 112 PRO A N 1
ATOM 855 C CA . PRO A 1 112 ? 9.515 -23.931 -26.756 1.00 75.19 112 PRO A CA 1
ATOM 856 C C . PRO A 1 112 ? 10.533 -23.081 -26.037 1.00 75.19 112 PRO A C 1
ATOM 858 O O . PRO A 1 112 ? 10.426 -21.845 -26.109 1.00 75.19 112 PRO A O 1
ATOM 861 N N . SER A 1 113 ? 11.358 -23.724 -25.194 1.00 64.69 113 SER A N 1
ATOM 862 C CA . SER A 1 113 ? 12.317 -22.989 -24.385 1.00 64.69 113 SER A CA 1
ATOM 863 C C . SER A 1 113 ? 12.969 -22.082 -25.406 1.00 64.69 113 SER A C 1
ATOM 865 O O . SER A 1 113 ? 13.352 -22.548 -26.485 1.00 64.69 113 SER A O 1
ATOM 867 N N . LYS A 1 114 ? 12.869 -20.761 -25.207 1.00 58.31 114 LYS A N 1
ATOM 868 C CA . LYS A 1 114 ? 13.577 -19.845 -26.088 1.00 58.31 114 LYS A CA 1
ATOM 869 C C . LYS A 1 114 ? 14.999 -20.265 -25.835 1.00 58.31 114 LYS A C 1
ATOM 871 O O . LYS A 1 114 ? 15.510 -19.861 -24.794 1.00 58.31 114 LYS A O 1
ATOM 876 N N . THR A 1 115 ? 15.522 -21.162 -26.686 1.00 54.12 115 THR A N 1
ATOM 877 C CA . THR A 1 115 ? 16.846 -21.769 -26.612 1.00 54.12 115 THR A CA 1
ATOM 878 C C . THR A 1 115 ? 17.681 -20.625 -26.167 1.00 54.12 115 THR A C 1
ATOM 880 O O . THR A 1 115 ? 17.700 -19.629 -26.906 1.00 54.12 115 THR A O 1
ATOM 883 N N . ALA A 1 116 ? 18.121 -20.686 -24.903 1.00 52.72 116 ALA A N 1
ATOM 884 C CA . ALA A 1 116 ? 18.764 -19.570 -24.253 1.00 52.72 116 ALA A CA 1
ATOM 885 C C . ALA A 1 116 ? 19.754 -19.103 -25.297 1.00 52.72 116 ALA A C 1
ATOM 887 O O . ALA A 1 116 ? 20.613 -19.890 -25.698 1.00 52.72 116 ALA A O 1
ATOM 888 N N . LYS A 1 117 ? 19.507 -17.928 -25.900 1.00 54.62 117 LYS A N 1
ATOM 889 C CA . LYS A 1 117 ? 20.488 -17.368 -26.812 1.00 54.62 117 LYS A CA 1
ATOM 890 C C . LYS A 1 117 ? 21.646 -17.230 -25.863 1.00 54.62 117 LYS A C 1
ATOM 892 O O . LYS A 1 117 ? 21.545 -16.401 -24.955 1.00 54.62 117 LYS A O 1
ATOM 897 N N . THR A 1 118 ? 22.613 -18.140 -25.985 1.00 53.84 118 THR A N 1
ATOM 898 C CA . THR A 1 118 ? 23.860 -18.116 -25.241 1.00 53.84 118 THR A CA 1
ATOM 899 C C . THR A 1 118 ? 24.215 -16.649 -25.210 1.00 53.84 118 THR A C 1
ATOM 901 O O . THR A 1 118 ? 24.189 -16.044 -26.292 1.00 53.84 118 THR A O 1
ATOM 904 N N . PRO A 1 119 ? 24.297 -16.030 -24.014 1.00 56.12 119 PRO A N 1
ATOM 905 C CA . PRO A 1 119 ? 24.471 -14.595 -23.912 1.00 56.12 119 PRO A CA 1
ATOM 906 C C . PRO A 1 119 ? 25.602 -14.275 -24.868 1.00 56.12 119 PRO A C 1
ATOM 908 O O . PRO A 1 119 ? 26.708 -14.781 -24.684 1.00 56.12 119 PRO A O 1
ATOM 911 N N . ARG A 1 120 ? 25.278 -13.600 -25.986 1.00 61.91 120 ARG A N 1
ATOM 912 C CA . ARG A 1 120 ? 26.302 -13.246 -26.965 1.00 61.91 120 ARG A CA 1
ATOM 913 C C . ARG A 1 120 ? 27.326 -12.530 -26.119 1.00 61.91 120 ARG A C 1
ATOM 915 O O . ARG A 1 120 ? 26.930 -11.578 -25.438 1.00 61.91 120 ARG A O 1
ATOM 922 N N . ALA A 1 121 ? 28.547 -13.071 -26.088 1.00 65.75 121 ALA A N 1
ATOM 923 C CA . ALA A 1 121 ? 29.615 -12.534 -25.268 1.00 65.75 121 ALA A CA 1
ATOM 924 C C . ALA A 1 121 ? 29.547 -11.008 -25.395 1.00 65.75 121 ALA A C 1
ATOM 926 O O . ALA A 1 121 ? 29.387 -10.525 -26.527 1.0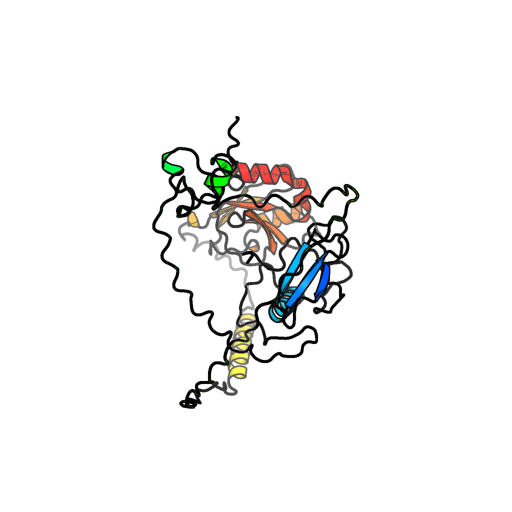0 65.75 121 ALA A O 1
ATOM 927 N N . PRO A 1 122 ? 29.499 -10.271 -24.269 1.00 59.72 122 PRO A N 1
ATOM 928 C CA . PRO A 1 122 ? 29.362 -8.826 -24.315 1.00 59.72 122 PRO A CA 1
ATOM 929 C C . PRO A 1 122 ? 30.383 -8.310 -25.333 1.00 59.72 122 PRO A C 1
ATOM 931 O O . PRO A 1 122 ? 31.533 -8.753 -25.286 1.00 59.72 122 PRO A O 1
ATOM 934 N N . PRO A 1 123 ? 29.968 -7.492 -26.320 1.00 61.62 123 PRO A N 1
ATOM 935 C CA . PRO A 1 123 ? 30.888 -7.032 -27.347 1.00 61.62 123 PRO A CA 1
ATOM 936 C C . PRO A 1 123 ? 32.107 -6.440 -26.644 1.00 61.62 123 PRO A C 1
ATOM 938 O O . PRO A 1 123 ? 31.953 -5.594 -25.765 1.00 61.62 123 PRO A O 1
ATOM 941 N N . ALA A 1 124 ? 33.296 -6.931 -26.998 1.00 74.88 124 ALA A N 1
ATOM 942 C CA . ALA A 1 124 ? 34.542 -6.709 -26.258 1.00 74.88 124 ALA A CA 1
ATOM 943 C C . ALA A 1 124 ? 34.998 -5.235 -26.209 1.00 74.88 124 ALA A C 1
ATOM 945 O O . ALA A 1 124 ? 36.053 -4.921 -25.672 1.00 74.88 124 ALA A O 1
ATOM 946 N N . ILE A 1 125 ? 34.224 -4.319 -26.789 1.00 90.56 125 ILE A N 1
ATOM 947 C CA . ILE A 1 125 ? 34.576 -2.915 -26.931 1.00 90.56 125 ILE A CA 1
ATOM 948 C C . ILE A 1 125 ? 33.878 -2.141 -25.818 1.00 90.56 125 ILE A C 1
ATOM 950 O O . ILE A 1 125 ? 32.655 -1.992 -25.815 1.00 90.56 125 ILE A O 1
ATOM 954 N N . MET A 1 126 ? 34.665 -1.646 -24.867 1.00 95.31 126 MET A N 1
ATOM 955 C CA . MET A 1 126 ? 34.200 -0.698 -23.857 1.00 95.31 126 MET A CA 1
ATOM 956 C C . MET A 1 126 ? 33.860 0.646 -24.510 1.00 95.31 126 MET A C 1
ATOM 958 O O . MET A 1 126 ? 34.470 1.053 -25.498 1.00 95.31 126 MET A O 1
ATOM 962 N N . CYS A 1 127 ? 32.855 1.328 -23.973 1.00 96.69 127 CYS A N 1
ATOM 963 C CA . CYS A 1 127 ? 32.498 2.675 -24.388 1.00 96.69 127 CYS A CA 1
ATOM 964 C C . CYS A 1 127 ? 33.673 3.616 -24.086 1.00 96.69 127 CYS A C 1
ATOM 966 O O . CYS A 1 127 ? 34.080 3.690 -22.932 1.00 96.69 127 CYS A O 1
ATOM 968 N N . ALA A 1 128 ? 34.178 4.352 -25.080 1.00 96.94 128 ALA A N 1
ATOM 969 C CA . ALA A 1 128 ? 35.313 5.270 -24.895 1.00 96.94 128 ALA A CA 1
ATOM 970 C C . ALA A 1 128 ? 34.950 6.559 -24.128 1.00 96.94 128 ALA A C 1
ATOM 972 O O . ALA A 1 128 ? 35.806 7.201 -23.530 1.00 96.94 128 ALA A O 1
ATOM 973 N N . ARG A 1 129 ? 33.657 6.920 -24.066 1.00 96.94 129 ARG A N 1
ATOM 974 C CA . ARG A 1 129 ? 33.211 8.201 -23.491 1.00 96.94 129 ARG A CA 1
ATOM 975 C C . ARG A 1 129 ? 33.677 8.479 -22.049 1.00 96.94 129 ARG A C 1
ATOM 977 O O . ARG A 1 129 ? 34.067 9.615 -21.820 1.00 96.94 129 ARG A O 1
ATOM 984 N N . PRO A 1 130 ? 33.669 7.519 -21.099 1.00 97.12 130 PRO A N 1
ATOM 985 C CA . PRO A 1 130 ? 34.176 7.749 -19.745 1.00 97.12 130 PRO A CA 1
ATOM 986 C C . PRO A 1 130 ? 35.640 8.211 -19.693 1.00 97.12 130 PRO A C 1
ATOM 988 O O . PRO A 1 130 ? 36.025 8.849 -18.723 1.00 97.12 130 PRO A O 1
ATOM 991 N N . GLN A 1 131 ? 36.446 7.902 -20.716 1.00 96.75 131 GLN A N 1
ATOM 992 C CA . GLN A 1 131 ? 37.844 8.339 -20.817 1.00 96.75 131 GLN A CA 1
ATOM 993 C C . GLN A 1 131 ? 37.980 9.745 -21.426 1.00 96.75 131 GLN A C 1
ATOM 995 O O . GLN A 1 131 ? 39.003 10.392 -21.252 1.00 96.75 131 GLN A O 1
ATOM 1000 N N . GLU A 1 132 ? 36.946 10.232 -22.117 1.00 96.62 132 GLU A N 1
ATOM 1001 C CA . GLU A 1 132 ? 36.935 11.512 -22.838 1.00 96.62 132 GLU A CA 1
ATOM 1002 C C . GLU A 1 132 ? 36.053 12.577 -22.152 1.00 96.62 132 GLU A C 1
ATOM 1004 O O . GLU A 1 132 ? 35.897 13.691 -22.659 1.00 96.62 132 GLU A O 1
ATOM 1009 N N . GLY A 1 133 ? 35.411 12.235 -21.028 1.00 95.81 133 GLY A N 1
ATOM 1010 C CA . GLY A 1 133 ? 34.644 13.159 -20.194 1.00 95.81 133 GLY A CA 1
ATOM 1011 C C . GLY A 1 133 ? 33.291 12.619 -19.725 1.00 95.81 133 GLY A C 1
ATOM 1012 O O . GLY A 1 133 ? 33.083 11.418 -19.542 1.00 95.81 133 GLY A O 1
ATOM 1013 N N . ALA A 1 134 ? 32.345 13.538 -19.506 1.00 96.31 134 ALA A N 1
ATOM 1014 C CA . ALA A 1 134 ? 31.032 13.214 -18.954 1.00 96.31 134 ALA A CA 1
ATOM 1015 C C . ALA A 1 134 ? 30.255 12.209 -19.825 1.00 96.31 134 ALA A C 1
ATOM 1017 O O . ALA A 1 134 ? 30.238 12.286 -21.060 1.00 96.31 134 ALA A O 1
ATOM 1018 N N . THR A 1 135 ? 29.575 11.270 -19.165 1.00 97.75 135 THR A N 1
ATOM 1019 C CA . THR A 1 135 ? 28.753 10.243 -19.815 1.00 97.75 135 THR A CA 1
ATOM 1020 C C . THR A 1 135 ? 27.271 10.617 -19.790 1.00 97.75 135 THR A C 1
ATOM 1022 O O . THR A 1 135 ? 26.819 11.400 -18.962 1.00 97.75 135 THR A O 1
ATOM 1025 N N . ALA A 1 136 ? 26.491 10.061 -20.720 1.00 96.81 136 ALA A N 1
ATOM 1026 C CA . ALA A 1 136 ? 25.064 10.359 -20.808 1.00 96.81 136 ALA A CA 1
ATOM 1027 C C . ALA A 1 136 ? 24.308 9.670 -19.663 1.00 96.81 136 ALA A C 1
ATOM 1029 O O . ALA A 1 136 ? 24.687 8.576 -19.251 1.00 96.81 136 ALA A O 1
ATOM 1030 N N . ALA A 1 137 ? 23.161 10.216 -19.249 1.00 95.75 137 ALA A N 1
ATOM 1031 C CA . ALA A 1 137 ? 22.359 9.675 -18.140 1.00 95.75 137 ALA A CA 1
ATOM 1032 C C . ALA A 1 137 ? 21.992 8.178 -18.278 1.00 95.75 137 ALA A C 1
ATOM 1034 O O . ALA A 1 137 ? 21.768 7.487 -17.290 1.00 95.75 137 ALA A O 1
ATOM 1035 N N . LYS A 1 138 ? 21.928 7.655 -19.512 1.00 95.38 138 LYS A N 1
ATOM 1036 C CA . LYS A 1 138 ? 21.650 6.238 -19.823 1.00 95.38 138 LYS A CA 1
ATOM 1037 C C . LYS A 1 138 ? 22.877 5.510 -20.383 1.00 95.38 138 LYS A C 1
ATOM 1039 O O . LYS A 1 138 ? 22.750 4.740 -21.341 1.00 95.38 138 LYS A O 1
ATOM 1044 N N . HIS A 1 139 ? 24.065 5.810 -19.870 1.00 95.81 139 HIS A N 1
ATOM 1045 C CA . HIS A 1 139 ? 25.320 5.191 -20.290 1.00 95.81 139 HIS A CA 1
ATOM 1046 C C . HIS A 1 139 ? 25.290 3.659 -20.131 1.00 95.81 139 HIS A C 1
ATOM 1048 O O . HIS A 1 139 ? 24.699 3.121 -19.196 1.00 95.81 139 HIS A O 1
ATOM 1054 N N . LYS A 1 140 ? 25.934 2.953 -21.067 1.00 94.50 140 LYS A N 1
ATOM 1055 C CA . LYS A 1 140 ? 26.220 1.518 -20.964 1.00 94.50 140 LYS A CA 1
ATOM 1056 C C . LYS A 1 140 ? 27.734 1.302 -21.063 1.00 94.50 140 LYS A C 1
ATOM 1058 O O . LYS A 1 140 ? 28.334 1.924 -21.942 1.00 94.50 140 LYS A O 1
ATOM 1063 N N . PRO A 1 141 ? 28.318 0.382 -20.267 1.00 94.69 141 PRO A N 1
ATOM 1064 C CA . PRO A 1 141 ? 29.754 0.096 -20.310 1.00 94.69 141 PRO A CA 1
ATOM 1065 C C . PRO A 1 141 ? 30.228 -0.383 -21.683 1.00 94.69 141 PRO A C 1
ATOM 1067 O O . PRO A 1 141 ? 31.322 -0.049 -22.114 1.00 94.69 141 PRO A O 1
ATOM 1070 N N . ALA A 1 142 ? 29.386 -1.131 -22.401 1.00 94.06 142 ALA A N 1
ATOM 1071 C CA . ALA A 1 142 ? 29.697 -1.620 -23.737 1.00 94.06 142 ALA A CA 1
ATOM 1072 C C . ALA A 1 142 ? 29.436 -0.550 -24.813 1.00 94.06 142 ALA A C 1
ATOM 1074 O O . ALA A 1 142 ? 28.325 -0.017 -24.937 1.00 94.06 142 ALA A O 1
ATOM 1075 N N . GLY A 1 143 ? 30.464 -0.277 -25.613 1.00 94.12 143 GLY A N 1
ATOM 1076 C CA . GLY A 1 143 ? 30.395 0.496 -26.845 1.00 94.12 143 GLY A CA 1
ATOM 1077 C C . GLY A 1 143 ? 29.801 -0.316 -27.997 1.00 94.12 143 GLY A C 1
ATOM 1078 O O . GLY A 1 143 ? 29.641 -1.537 -27.924 1.00 94.12 143 GLY A O 1
ATOM 1079 N N . HIS A 1 144 ? 29.440 0.367 -29.082 1.00 91.94 144 HIS A N 1
ATOM 1080 C CA . HIS A 1 144 ? 28.992 -0.298 -30.304 1.00 91.94 144 HIS A CA 1
ATOM 1081 C C . HIS A 1 144 ? 30.159 -0.427 -31.287 1.00 91.94 144 HIS A C 1
ATOM 1083 O O . HIS A 1 144 ? 30.759 0.581 -31.645 1.00 91.94 144 HIS A O 1
ATOM 1089 N N . ALA A 1 145 ? 30.451 -1.638 -31.774 1.00 92.38 145 ALA A N 1
ATOM 1090 C CA . ALA A 1 145 ? 31.589 -1.884 -32.670 1.00 92.38 145 ALA A CA 1
ATOM 1091 C C . ALA A 1 145 ? 31.534 -1.071 -33.976 1.00 92.38 145 ALA A C 1
ATOM 1093 O O . ALA A 1 145 ? 32.560 -0.633 -34.475 1.00 92.38 145 ALA A O 1
ATOM 1094 N N . ALA A 1 146 ? 30.329 -0.825 -34.502 1.00 92.75 146 ALA A N 1
ATOM 1095 C CA . ALA A 1 146 ? 30.126 -0.001 -35.698 1.00 92.75 146 ALA A CA 1
ATOM 1096 C C . ALA A 1 146 ? 30.047 1.518 -35.421 1.00 92.75 146 ALA A C 1
ATOM 1098 O O . ALA A 1 146 ? 29.755 2.292 -36.329 1.00 92.75 146 ALA A O 1
ATOM 1099 N N . CYS A 1 147 ? 30.229 1.963 -34.173 1.00 94.50 147 CYS A N 1
ATOM 1100 C CA . CYS A 1 147 ? 30.327 3.387 -33.857 1.00 94.50 147 CYS A CA 1
ATOM 1101 C C . CYS A 1 147 ? 31.780 3.835 -34.032 1.00 94.50 147 CYS A C 1
ATOM 1103 O O . CYS A 1 147 ? 32.662 3.298 -33.368 1.00 94.50 147 CYS A O 1
ATOM 1105 N N . SER A 1 148 ? 32.014 4.833 -34.886 1.00 94.81 148 SER A N 1
ATOM 1106 C CA . SER A 1 148 ? 33.344 5.404 -35.149 1.00 94.81 148 SER A CA 1
ATOM 1107 C C . SER A 1 148 ? 34.043 5.873 -33.867 1.00 94.81 148 SER A C 1
ATOM 1109 O O . SER A 1 148 ? 35.200 5.539 -33.647 1.00 94.81 148 SER A O 1
ATOM 1111 N N . SER A 1 149 ? 33.315 6.535 -32.965 1.00 95.56 149 SER A N 1
ATOM 1112 C CA . SER A 1 149 ? 33.822 6.970 -31.652 1.00 95.56 149 SER A CA 1
ATOM 1113 C C . SER A 1 149 ? 33.825 5.868 -30.583 1.00 95.56 149 SER A C 1
ATOM 1115 O O . SER A 1 149 ? 34.068 6.145 -29.417 1.00 95.56 149 SER A O 1
ATOM 1117 N N . ARG A 1 150 ? 33.473 4.616 -30.919 1.00 96.38 150 ARG A N 1
ATOM 1118 C CA . ARG A 1 150 ? 33.333 3.492 -29.965 1.00 96.38 150 ARG A CA 1
ATOM 1119 C C . ARG A 1 150 ? 32.435 3.795 -28.758 1.00 96.38 150 ARG A C 1
ATOM 1121 O O . ARG A 1 150 ? 32.545 3.169 -27.707 1.00 96.38 150 ARG A O 1
ATOM 1128 N N . TYR A 1 151 ? 31.510 4.740 -28.882 1.00 96.88 151 TYR A N 1
ATOM 1129 C CA . TYR A 1 151 ? 30.589 5.086 -27.808 1.00 96.88 151 TYR A CA 1
ATOM 1130 C C . TYR A 1 151 ? 29.428 4.089 -27.720 1.00 96.88 151 TYR A C 1
ATOM 1132 O O . TYR A 1 151 ? 29.036 3.449 -28.701 1.00 96.88 151 TYR A O 1
ATOM 1140 N N . CYS A 1 152 ? 28.813 3.980 -26.540 1.00 96.06 152 CYS A N 1
ATOM 1141 C CA . CYS A 1 152 ? 27.490 3.376 -26.417 1.00 96.06 152 CYS A CA 1
ATOM 1142 C C . CYS A 1 152 ? 26.437 4.274 -27.093 1.00 96.06 152 CYS A C 1
ATOM 1144 O O . CYS A 1 152 ? 26.645 5.480 -27.247 1.00 96.06 152 CYS A O 1
ATOM 1146 N N . LYS A 1 153 ? 25.276 3.710 -27.455 1.00 95.56 153 LYS A N 1
ATOM 1147 C CA . LYS A 1 153 ? 24.195 4.444 -28.142 1.00 95.56 153 LYS A CA 1
ATOM 1148 C C . LYS A 1 153 ? 23.838 5.771 -27.463 1.00 95.56 153 LYS A C 1
ATOM 1150 O O . LYS A 1 153 ? 23.716 6.786 -28.138 1.00 95.56 153 LYS A O 1
ATOM 1155 N N . SER A 1 154 ? 23.699 5.770 -26.138 1.00 96.44 154 SER A N 1
ATOM 1156 C CA . SER A 1 154 ? 23.309 6.957 -25.369 1.00 96.44 154 SER A CA 1
ATOM 1157 C C . SER A 1 154 ? 24.377 8.054 -25.409 1.00 96.44 154 SER A C 1
ATOM 1159 O O . SER A 1 154 ? 24.046 9.213 -25.625 1.00 96.44 154 SER A O 1
ATOM 1161 N N . CYS A 1 155 ? 25.656 7.695 -25.251 1.00 97.38 155 CYS A N 1
ATOM 1162 C CA . CYS A 1 155 ? 26.769 8.646 -25.332 1.00 97.38 155 CYS A CA 1
ATOM 11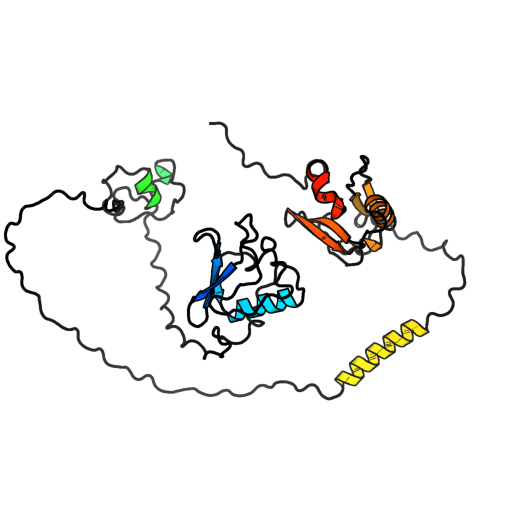63 C C . CYS A 1 155 ? 26.970 9.173 -26.758 1.00 97.38 155 CYS A C 1
ATOM 1165 O O . CYS A 1 155 ? 27.234 10.353 -26.934 1.00 97.38 155 CYS A O 1
ATOM 1167 N N . CYS A 1 156 ? 26.790 8.325 -27.773 1.00 96.94 156 CYS A N 1
ATOM 1168 C CA . CYS A 1 156 ? 26.890 8.724 -29.175 1.00 96.94 156 CYS A CA 1
ATOM 1169 C C . CYS A 1 156 ? 25.822 9.735 -29.592 1.00 96.94 156 CYS A C 1
ATOM 1171 O O . CYS A 1 156 ? 26.116 10.625 -30.374 1.00 96.94 156 CYS A O 1
ATOM 1173 N N . ILE A 1 157 ? 24.597 9.600 -29.085 1.00 95.12 157 ILE A N 1
ATOM 1174 C CA . ILE A 1 157 ? 23.515 10.547 -29.379 1.00 95.12 157 ILE A CA 1
ATOM 1175 C C . ILE A 1 157 ? 23.727 11.876 -28.643 1.00 95.12 157 ILE A C 1
ATOM 1177 O O . ILE A 1 157 ? 23.406 12.921 -29.187 1.00 95.12 157 ILE A O 1
ATOM 1181 N N . ALA A 1 158 ? 24.240 11.834 -27.409 1.00 96.19 158 ALA A N 1
ATOM 1182 C CA . ALA A 1 158 ? 24.386 13.026 -26.574 1.00 96.19 158 ALA A CA 1
ATOM 1183 C C . ALA A 1 158 ? 25.636 13.861 -26.897 1.00 96.19 158 ALA A C 1
ATOM 1185 O O . ALA A 1 158 ? 25.584 15.080 -26.798 1.00 96.19 158 ALA A O 1
ATOM 1186 N N . TYR A 1 159 ? 26.750 13.210 -27.244 1.00 96.12 159 TYR A N 1
ATOM 1187 C CA . TYR A 1 159 ? 28.054 13.867 -27.413 1.00 96.12 159 TYR A CA 1
ATOM 1188 C C . TYR A 1 159 ? 28.697 13.615 -28.778 1.00 96.12 159 TYR A C 1
ATOM 1190 O O . TYR A 1 159 ? 29.732 14.199 -29.078 1.00 96.12 159 TYR A O 1
ATOM 1198 N N . GLY A 1 160 ? 28.139 12.713 -29.590 1.00 94.38 160 GLY A N 1
ATOM 1199 C CA . GLY A 1 160 ? 28.646 12.486 -30.938 1.00 94.38 160 GLY A CA 1
ATOM 1200 C C . GLY A 1 160 ? 28.247 13.635 -31.869 1.00 94.38 160 GLY A C 1
ATOM 1201 O O . GLY A 1 160 ? 27.169 14.207 -31.689 1.00 94.38 160 GLY A O 1
ATOM 1202 N N . PRO A 1 161 ? 29.058 13.951 -32.894 1.00 92.94 161 PRO A N 1
ATOM 1203 C CA . PRO A 1 161 ? 28.663 14.926 -33.897 1.00 92.94 161 PRO A CA 1
ATOM 1204 C C . PRO A 1 161 ? 27.381 14.442 -34.597 1.00 92.94 161 PRO A C 1
ATOM 1206 O O . PRO A 1 161 ? 27.302 13.260 -34.973 1.00 92.94 161 PRO A O 1
ATOM 1209 N N . PRO A 1 162 ? 26.367 15.305 -34.777 1.00 90.44 162 PRO A N 1
ATOM 1210 C CA . PRO A 1 162 ? 25.121 14.914 -35.423 1.00 90.44 162 PRO A CA 1
ATOM 1211 C C . PRO A 1 162 ? 25.412 14.362 -36.826 1.00 90.44 162 PRO A C 1
ATOM 1213 O O . PRO A 1 162 ? 26.090 14.987 -37.633 1.00 90.44 162 PRO A O 1
ATOM 1216 N N . GLY A 1 163 ? 24.944 13.140 -37.097 1.00 87.69 163 GLY A N 1
ATOM 1217 C CA . GLY A 1 163 ? 25.149 12.455 -38.380 1.00 87.69 163 GLY A CA 1
ATOM 1218 C C . GLY A 1 163 ? 26.474 11.695 -38.544 1.00 87.69 163 GLY A C 1
ATOM 1219 O O . GLY A 1 163 ? 26.564 10.868 -39.447 1.00 87.69 163 GLY A O 1
ATOM 1220 N N . ALA A 1 164 ? 27.464 11.864 -37.660 1.00 87.38 164 ALA A N 1
ATOM 1221 C CA . ALA A 1 164 ? 28.781 11.228 -37.822 1.00 87.38 164 ALA A CA 1
ATOM 1222 C C . ALA A 1 164 ? 28.796 9.712 -37.548 1.00 87.38 164 ALA A C 1
ATOM 1224 O O . ALA A 1 164 ? 29.709 9.003 -37.972 1.00 87.38 164 ALA A O 1
ATOM 1225 N N . CYS A 1 165 ? 27.796 9.187 -36.835 1.00 93.62 165 CYS A N 1
ATOM 1226 C CA . CYS A 1 165 ? 27.712 7.768 -36.508 1.00 93.62 165 CYS A CA 1
ATOM 1227 C C . CYS A 1 165 ? 26.559 7.090 -37.248 1.00 93.62 165 CYS A C 1
ATOM 1229 O O . CYS A 1 165 ? 25.400 7.159 -36.832 1.00 93.62 165 CYS A O 1
ATOM 1231 N N . HIS A 1 166 ? 26.893 6.343 -38.301 1.00 92.31 166 HIS A N 1
ATOM 1232 C CA . HIS A 1 166 ? 25.917 5.560 -39.058 1.00 92.31 166 HIS A CA 1
ATOM 1233 C C . HIS A 1 166 ? 25.211 4.498 -38.188 1.00 92.31 166 HIS A C 1
ATOM 1235 O O . HIS A 1 166 ? 24.034 4.205 -38.387 1.00 92.31 166 HIS A O 1
ATOM 1241 N N . ALA A 1 167 ? 25.890 3.952 -37.171 1.00 92.81 167 ALA A N 1
ATOM 1242 C CA . ALA A 1 167 ? 25.319 2.937 -36.280 1.00 92.81 167 ALA A CA 1
ATOM 1243 C C . ALA A 1 167 ? 24.254 3.476 -35.307 1.00 92.81 167 ALA A C 1
ATOM 1245 O O . ALA A 1 167 ? 23.413 2.715 -34.828 1.00 92.81 167 ALA A O 1
ATOM 1246 N N . HIS A 1 168 ? 24.283 4.775 -34.994 1.00 90.69 168 HIS A N 1
ATOM 1247 C CA . HIS A 1 168 ? 23.398 5.393 -34.002 1.00 90.69 168 HIS A CA 1
ATOM 1248 C C . HIS A 1 168 ? 22.556 6.539 -34.565 1.00 90.69 168 HIS A C 1
ATOM 1250 O O . HIS A 1 168 ? 22.036 7.339 -33.787 1.00 90.69 168 HIS A O 1
ATOM 1256 N N . ARG A 1 169 ? 22.379 6.600 -35.891 1.00 86.19 169 ARG A N 1
ATOM 1257 C CA . ARG A 1 169 ? 21.547 7.617 -36.537 1.00 86.19 169 ARG A CA 1
ATOM 1258 C C . ARG A 1 169 ? 20.158 7.611 -35.901 1.00 86.19 169 ARG A C 1
ATOM 1260 O O . ARG A 1 169 ? 19.480 6.579 -35.869 1.00 86.19 169 ARG A O 1
ATOM 1267 N N . GLN A 1 170 ? 19.753 8.750 -35.340 1.00 82.62 170 GLN A N 1
ATOM 1268 C CA . GLN A 1 170 ? 18.378 8.908 -34.899 1.00 82.62 170 GLN A CA 1
ATOM 1269 C C . GLN A 1 170 ? 17.515 8.745 -36.143 1.00 82.62 170 GLN A C 1
ATOM 1271 O O . GLN A 1 170 ? 17.719 9.425 -37.146 1.00 82.62 170 GLN A O 1
ATOM 1276 N N . LYS A 1 171 ? 16.608 7.768 -36.106 1.00 82.62 171 LYS A N 1
ATOM 1277 C CA . LYS A 1 171 ? 15.563 7.677 -37.113 1.00 82.62 171 LYS A CA 1
ATOM 1278 C C . LYS A 1 171 ? 14.752 8.947 -36.927 1.00 82.62 171 LYS A C 1
ATOM 1280 O O . LYS A 1 171 ? 14.036 9.045 -35.930 1.00 82.62 171 LYS A O 1
ATOM 1285 N N . GLU A 1 172 ? 14.972 9.925 -37.800 1.00 79.44 172 GLU A N 1
ATOM 1286 C CA . GLU A 1 172 ? 14.231 11.174 -37.745 1.00 79.44 172 GLU A CA 1
ATOM 1287 C C . GLU A 1 172 ? 12.744 10.821 -37.692 1.00 79.44 172 GLU A C 1
ATOM 1289 O O . GLU A 1 172 ? 12.310 9.890 -38.392 1.00 79.44 172 GLU A O 1
ATOM 1294 N N . PRO A 1 173 ? 11.975 11.457 -36.794 1.00 75.62 173 PRO A N 1
ATOM 1295 C CA . PRO A 1 173 ? 10.538 11.299 -36.818 1.00 75.62 173 PRO A CA 1
ATOM 1296 C C . PRO A 1 173 ? 10.104 11.677 -38.228 1.00 75.62 173 PRO A C 1
ATOM 1298 O O . PRO A 1 173 ? 10.351 12.793 -38.674 1.00 75.62 173 PRO A O 1
ATOM 1301 N N . ILE A 1 174 ? 9.543 10.704 -38.948 1.00 70.06 174 ILE A N 1
ATOM 1302 C CA . ILE A 1 174 ? 8.988 10.913 -40.280 1.00 70.06 174 ILE A CA 1
ATOM 1303 C C . ILE A 1 174 ? 7.904 11.966 -40.081 1.00 70.06 174 ILE A C 1
ATOM 1305 O O . ILE A 1 174 ? 6.811 11.645 -39.609 1.00 70.06 174 ILE A O 1
ATOM 1309 N N . MET A 1 175 ? 8.232 13.229 -40.352 1.00 67.44 175 MET A N 1
ATOM 1310 C CA . MET A 1 175 ? 7.217 14.255 -40.470 1.00 67.44 175 MET A CA 1
ATOM 1311 C C . MET A 1 175 ? 6.270 13.775 -41.570 1.00 67.44 175 MET A C 1
ATOM 1313 O O . MET A 1 175 ? 6.747 13.324 -42.619 1.00 67.44 175 MET A O 1
ATOM 1317 N N . PRO A 1 176 ? 4.947 13.791 -41.337 1.00 62.06 176 PRO A N 1
ATOM 1318 C CA . PRO A 1 176 ? 4.006 13.499 -42.402 1.00 62.06 176 PRO A CA 1
ATOM 1319 C C . PRO A 1 176 ? 4.335 14.438 -43.569 1.00 62.06 176 PRO A C 1
ATOM 1321 O O . PRO A 1 176 ? 4.539 15.632 -43.329 1.00 62.06 176 PRO A O 1
ATOM 1324 N N . PRO A 1 177 ? 4.473 13.917 -44.801 1.00 58.19 177 PRO A N 1
ATOM 1325 C CA . PRO A 1 177 ? 4.861 14.733 -45.937 1.00 58.19 177 PRO A CA 1
ATOM 1326 C C . PRO A 1 177 ? 3.869 15.886 -46.059 1.00 58.19 177 PRO A C 1
ATOM 1328 O O . PRO A 1 177 ? 2.668 15.665 -46.232 1.00 58.19 177 PRO A O 1
ATOM 1331 N N . ALA A 1 178 ? 4.377 17.113 -45.934 1.00 53.62 178 ALA A N 1
ATOM 1332 C CA . ALA A 1 178 ? 3.642 18.292 -46.345 1.00 53.62 178 ALA A CA 1
ATOM 1333 C C . ALA A 1 178 ? 3.214 18.057 -47.797 1.00 53.62 178 ALA A C 1
ATOM 1335 O O . ALA A 1 178 ? 4.044 17.756 -48.657 1.00 53.62 178 ALA A O 1
ATOM 1336 N N . GLN A 1 179 ? 1.904 18.101 -48.030 1.00 54.62 179 GLN A N 1
ATOM 1337 C CA . GLN A 1 179 ? 1.293 17.909 -49.335 1.00 54.62 179 GLN A CA 1
ATOM 1338 C C . GLN A 1 179 ? 1.758 19.021 -50.281 1.00 54.62 179 GLN A C 1
ATOM 1340 O O . GLN A 1 179 ? 1.117 20.062 -50.389 1.00 54.62 179 GLN A O 1
ATOM 1345 N N . LEU A 1 180 ? 2.870 18.803 -50.979 1.00 46.88 180 LEU A N 1
ATOM 1346 C CA . LEU A 1 180 ? 3.199 19.562 -52.174 1.00 46.88 180 LEU A CA 1
ATOM 1347 C C . LEU A 1 180 ? 2.760 18.760 -53.396 1.00 46.88 180 LEU A C 1
ATOM 1349 O O . LEU A 1 180 ? 3.122 17.601 -53.599 1.00 46.88 180 LEU A O 1
ATOM 1353 N N . ARG A 1 181 ? 1.868 19.412 -54.140 1.00 48.47 181 ARG A N 1
ATOM 1354 C CA . ARG A 1 181 ? 1.160 18.946 -55.324 1.00 48.47 181 ARG A CA 1
ATOM 1355 C C . ARG A 1 181 ? 2.108 18.582 -56.479 1.00 48.47 181 ARG A C 1
ATOM 1357 O O . ARG A 1 181 ? 3.078 19.280 -56.740 1.00 48.47 181 ARG A O 1
ATOM 1364 N N . SER A 1 182 ? 1.688 17.532 -57.192 1.00 46.94 182 SER A N 1
ATOM 1365 C CA . SER A 1 182 ? 1.758 17.300 -58.648 1.00 46.94 182 SER A CA 1
ATOM 1366 C C . SER A 1 182 ? 3.099 17.414 -59.389 1.00 46.94 182 SER A C 1
ATOM 1368 O O . SER A 1 182 ? 3.522 18.505 -59.750 1.00 46.94 182 SER A O 1
ATOM 1370 N N . ASN A 1 183 ? 3.637 16.260 -59.806 1.00 43.56 183 ASN A N 1
ATOM 1371 C CA . ASN A 1 183 ? 3.711 15.902 -61.235 1.00 43.56 183 ASN A CA 1
ATOM 1372 C C . ASN A 1 183 ? 4.075 14.412 -61.427 1.00 43.56 183 ASN A C 1
ATOM 1374 O O . ASN A 1 183 ? 4.988 13.928 -60.753 1.00 43.56 183 ASN A O 1
ATOM 1378 N N . PRO A 1 184 ? 3.396 13.662 -62.319 1.00 49.31 184 PRO A N 1
ATOM 1379 C CA . PRO A 1 184 ? 3.752 12.283 -62.624 1.00 49.31 184 PRO A CA 1
ATOM 1380 C C . PRO A 1 184 ? 4.716 12.217 -63.819 1.00 49.31 184 PRO A C 1
ATOM 1382 O O . PRO A 1 184 ? 4.432 12.747 -64.888 1.00 49.31 184 PRO A O 1
ATOM 1385 N N . ALA A 1 185 ? 5.829 11.505 -63.649 1.00 53.19 185 ALA A N 1
ATOM 1386 C CA . ALA A 1 185 ? 6.643 10.984 -64.747 1.00 53.19 185 ALA A CA 1
ATOM 1387 C C . ALA A 1 185 ? 6.703 9.444 -64.641 1.00 53.19 185 ALA A C 1
ATOM 1389 O O . ALA A 1 185 ? 6.637 8.908 -63.526 1.00 53.19 185 ALA A O 1
ATOM 1390 N N . PRO A 1 186 ? 6.764 8.717 -65.770 1.00 54.16 186 PRO A N 1
ATOM 1391 C CA . PRO A 1 186 ? 6.393 7.307 -65.828 1.00 54.16 186 PRO A CA 1
ATOM 1392 C C . PRO A 1 186 ? 7.505 6.388 -65.306 1.00 54.16 186 PRO A C 1
ATOM 1394 O O . PRO A 1 186 ? 8.675 6.526 -65.659 1.00 54.16 186 PRO A O 1
ATOM 1397 N N . ARG A 1 187 ? 7.124 5.421 -64.461 1.00 43.22 187 ARG A N 1
ATOM 1398 C CA . ARG A 1 187 ? 8.008 4.361 -63.958 1.00 43.22 187 ARG A CA 1
ATOM 1399 C C . ARG A 1 187 ? 8.010 3.159 -64.900 1.00 43.22 187 ARG A C 1
ATOM 1401 O O . ARG A 1 187 ? 6.958 2.641 -65.261 1.00 43.22 187 ARG A O 1
ATOM 1408 N N . VAL A 1 188 ? 9.219 2.702 -65.207 1.00 51.75 188 VAL A N 1
ATOM 1409 C CA . VAL A 1 188 ? 9.551 1.441 -65.882 1.00 51.75 188 VAL A CA 1
ATOM 1410 C C . VAL A 1 188 ? 9.240 0.247 -64.954 1.00 51.75 188 VAL A C 1
ATOM 1412 O O . VAL A 1 188 ? 9.476 0.362 -63.745 1.00 51.75 188 VAL A O 1
ATOM 1415 N N . PRO A 1 189 ? 8.732 -0.897 -65.457 1.00 53.53 189 PRO A N 1
ATOM 1416 C CA . PRO A 1 189 ? 8.408 -2.060 -64.632 1.00 53.53 189 PRO A CA 1
ATOM 1417 C C . PRO A 1 189 ? 9.653 -2.917 -64.358 1.00 53.53 189 PRO A C 1
ATOM 1419 O O . PRO A 1 189 ? 10.278 -3.423 -65.288 1.00 53.53 189 PRO A O 1
ATOM 1422 N N . HIS A 1 190 ? 9.977 -3.142 -63.082 1.00 46.44 190 HIS A N 1
ATOM 1423 C CA . HIS A 1 190 ? 10.920 -4.185 -62.669 1.00 46.44 190 HIS A CA 1
ATOM 1424 C C . HIS A 1 190 ? 10.169 -5.449 -62.228 1.00 46.44 190 HIS A C 1
ATOM 1426 O O . HIS A 1 190 ? 9.256 -5.396 -61.403 1.00 46.44 190 HIS A O 1
ATOM 1432 N N . GLN A 1 191 ? 10.584 -6.575 -62.810 1.00 53.88 191 GLN A N 1
ATOM 1433 C CA . GLN A 1 191 ? 10.111 -7.936 -62.555 1.00 53.88 191 GLN A CA 1
ATOM 1434 C C . GLN A 1 191 ? 10.343 -8.406 -61.104 1.00 53.88 191 GLN A C 1
ATOM 1436 O O . GLN A 1 191 ? 11.328 -8.010 -60.476 1.00 53.88 191 GLN A O 1
ATOM 1441 N N . PRO A 1 192 ? 9.504 -9.325 -60.592 1.00 55.69 192 PRO A N 1
ATOM 1442 C CA . PRO A 1 192 ? 9.754 -10.045 -59.347 1.00 55.69 192 PRO A CA 1
ATOM 1443 C C . PRO A 1 192 ? 10.604 -11.316 -59.573 1.00 55.69 192 PRO A C 1
ATOM 1445 O O . PRO A 1 192 ? 10.372 -12.030 -60.549 1.00 55.69 192 PRO A O 1
ATOM 1448 N N . PRO A 1 193 ? 11.536 -11.668 -58.665 1.00 55.34 193 PRO A N 1
ATOM 1449 C CA . PRO A 1 193 ? 12.184 -12.971 -58.686 1.00 55.34 193 PRO A CA 1
ATOM 1450 C C . PRO A 1 193 ? 11.362 -14.029 -57.937 1.00 55.34 193 PRO A C 1
ATOM 1452 O O . PRO A 1 193 ? 10.945 -13.865 -56.789 1.00 55.34 193 PRO A O 1
ATOM 1455 N N . THR A 1 194 ? 11.180 -15.143 -58.635 1.00 49.59 194 THR A N 1
ATOM 1456 C CA . THR A 1 194 ? 10.533 -16.392 -58.240 1.00 49.59 194 THR A CA 1
ATOM 1457 C C . THR A 1 194 ? 11.500 -17.267 -57.434 1.00 49.59 194 THR A C 1
ATOM 1459 O O . THR A 1 194 ? 12.540 -17.641 -57.966 1.00 49.59 194 THR A O 1
ATOM 1462 N N . ALA A 1 195 ? 11.161 -17.644 -56.194 1.00 54.78 195 ALA A N 1
ATOM 1463 C CA . ALA A 1 195 ? 11.582 -18.916 -55.578 1.00 54.78 195 ALA A CA 1
ATOM 1464 C C . ALA A 1 195 ? 10.892 -19.147 -54.212 1.00 54.78 195 ALA A C 1
ATOM 1466 O O . ALA A 1 195 ? 11.073 -18.340 -53.297 1.00 54.78 195 ALA A O 1
ATOM 1467 N N . PRO A 1 196 ? 10.149 -20.253 -54.017 1.00 58.53 196 PRO A N 1
ATOM 1468 C CA . PRO A 1 196 ? 9.697 -20.681 -52.694 1.00 58.53 196 PRO A CA 1
ATOM 1469 C C . PRO A 1 196 ? 10.767 -21.524 -51.959 1.00 58.53 196 PRO A C 1
ATOM 1471 O O . PRO A 1 196 ? 11.490 -22.295 -52.594 1.00 58.53 196 PRO A O 1
ATOM 1474 N N . PRO A 1 197 ? 10.879 -21.429 -50.617 1.00 55.25 197 PRO A N 1
ATOM 1475 C CA . PRO A 1 197 ? 11.824 -22.225 -49.840 1.00 55.25 197 PRO A CA 1
ATOM 1476 C C . PRO A 1 197 ? 11.326 -23.652 -49.547 1.00 55.25 197 PRO A C 1
ATOM 1478 O O . PRO A 1 197 ? 10.164 -23.894 -49.229 1.00 55.25 197 PRO A O 1
ATOM 1481 N N . ASN A 1 198 ? 12.282 -24.580 -49.602 1.00 50.00 198 ASN A N 1
ATOM 1482 C CA . ASN A 1 198 ? 12.177 -26.023 -49.368 1.00 50.00 198 ASN A CA 1
ATOM 1483 C C . ASN A 1 198 ? 11.611 -26.391 -47.968 1.00 50.00 198 ASN A C 1
ATOM 1485 O O . ASN A 1 198 ? 12.132 -25.890 -46.962 1.00 50.00 198 ASN A O 1
ATOM 1489 N N . PRO A 1 199 ? 10.632 -27.313 -47.847 1.00 47.69 199 PRO A N 1
ATOM 1490 C CA . PRO A 1 199 ? 10.150 -27.789 -46.551 1.00 47.69 199 PRO A CA 1
ATOM 1491 C C . PRO A 1 199 ? 11.159 -28.742 -45.885 1.00 47.69 199 PRO A C 1
ATOM 1493 O O . PRO A 1 199 ? 11.543 -29.777 -46.431 1.00 47.69 199 PRO A O 1
ATOM 1496 N N . LYS A 1 200 ? 11.593 -28.408 -44.663 1.00 46.75 200 LYS A N 1
ATOM 1497 C CA . LYS A 1 200 ? 12.469 -29.262 -43.846 1.00 46.75 200 LYS A CA 1
ATOM 1498 C C . LYS A 1 200 ? 11.670 -30.404 -43.205 1.00 46.75 200 LYS A C 1
ATOM 1500 O O . LYS A 1 200 ? 10.692 -30.163 -42.504 1.00 46.75 200 LYS A O 1
ATOM 1505 N N . ARG A 1 201 ? 12.149 -31.635 -43.428 1.00 43.34 201 ARG A N 1
ATOM 1506 C CA . ARG A 1 201 ? 11.687 -32.912 -42.851 1.00 43.34 201 ARG A CA 1
ATOM 1507 C C . ARG A 1 201 ? 11.440 -32.849 -41.335 1.00 43.34 201 ARG A C 1
ATOM 1509 O O . ARG A 1 201 ? 12.309 -32.419 -40.576 1.00 43.34 201 ARG A O 1
ATOM 1516 N N . LEU A 1 202 ? 10.303 -33.407 -40.915 1.00 36.72 202 LEU A N 1
ATOM 1517 C CA . LEU A 1 202 ? 10.005 -33.809 -39.539 1.00 36.72 202 LEU A CA 1
ATOM 1518 C C . LEU A 1 202 ? 10.967 -34.921 -39.094 1.00 36.72 202 LEU A C 1
ATOM 1520 O O . LEU A 1 202 ? 11.015 -35.989 -39.699 1.00 36.72 202 LEU A O 1
ATOM 1524 N N . ARG A 1 203 ? 11.726 -34.674 -38.022 1.00 41.50 203 ARG A N 1
ATOM 1525 C CA . ARG A 1 203 ? 12.411 -35.731 -37.268 1.00 41.50 203 ARG A CA 1
ATOM 1526 C C . ARG A 1 203 ? 11.442 -36.268 -36.217 1.00 41.50 203 ARG A C 1
ATOM 1528 O O . ARG A 1 203 ? 11.063 -35.528 -35.313 1.00 41.50 203 ARG A O 1
ATOM 1535 N N . LEU A 1 204 ? 11.061 -37.539 -36.350 1.00 39.25 204 LEU A N 1
ATOM 1536 C CA . LEU A 1 204 ? 10.452 -38.309 -35.268 1.00 39.25 204 LEU A CA 1
ATOM 1537 C C . LEU A 1 204 ? 11.454 -38.424 -34.111 1.00 39.25 204 LEU A C 1
ATOM 1539 O O . LEU A 1 204 ? 12.601 -38.816 -34.325 1.00 39.25 204 LEU A O 1
ATOM 1543 N N . ILE A 1 205 ? 11.014 -38.088 -32.899 1.00 39.38 205 ILE A N 1
ATOM 1544 C CA . ILE A 1 205 ? 11.717 -38.413 -31.653 1.00 39.38 205 ILE A CA 1
ATOM 1545 C C . ILE A 1 205 ? 11.014 -39.645 -31.054 1.00 39.38 205 ILE A C 1
ATOM 1547 O O . ILE A 1 205 ? 9.780 -39.658 -31.035 1.00 39.38 205 ILE A O 1
ATOM 1551 N N . PRO A 1 206 ? 11.745 -40.680 -30.596 1.00 41.50 206 PRO A N 1
ATOM 1552 C CA . PRO A 1 206 ? 11.145 -41.899 -30.066 1.00 41.50 206 PRO A CA 1
ATOM 1553 C C . PRO A 1 206 ? 10.420 -41.653 -28.740 1.00 41.50 206 PRO A C 1
ATOM 1555 O O . PRO A 1 206 ? 10.900 -40.922 -27.873 1.00 41.50 206 PRO A O 1
ATOM 1558 N N . ALA A 1 207 ? 9.279 -42.318 -28.575 1.00 49.69 207 ALA A N 1
ATOM 1559 C CA . ALA A 1 207 ? 8.557 -42.412 -27.317 1.00 49.69 207 ALA A CA 1
ATOM 1560 C C . ALA A 1 207 ? 9.341 -43.291 -26.337 1.00 49.69 207 ALA A C 1
ATOM 1562 O O . ALA A 1 207 ? 9.337 -44.507 -26.494 1.00 49.69 207 ALA A O 1
ATOM 1563 N N . GLN A 1 208 ? 9.988 -42.703 -25.328 1.00 45.03 208 GLN A N 1
ATOM 1564 C CA . GLN A 1 208 ? 10.439 -43.455 -24.156 1.00 45.03 208 GLN A CA 1
ATOM 1565 C C . GLN A 1 208 ? 10.294 -42.635 -22.867 1.00 45.03 208 GLN A C 1
ATOM 1567 O O . GLN A 1 208 ? 10.682 -41.470 -22.799 1.00 45.03 208 GLN A O 1
ATOM 1572 N N . CYS A 1 209 ? 9.749 -43.322 -21.857 1.00 34.91 209 CYS A N 1
ATOM 1573 C CA . CYS A 1 209 ? 9.709 -42.988 -20.431 1.00 34.91 209 CYS A CA 1
ATOM 1574 C C . CYS A 1 209 ? 8.538 -42.120 -19.940 1.00 34.91 209 CYS A C 1
ATOM 1576 O O . CYS A 1 209 ? 8.708 -41.101 -19.276 1.00 34.91 209 CYS A O 1
ATOM 1578 N N . ALA A 1 210 ? 7.324 -42.636 -20.149 1.00 44.56 210 ALA A N 1
ATOM 1579 C CA . ALA A 1 210 ? 6.336 -42.654 -19.076 1.00 44.56 210 ALA A CA 1
ATOM 1580 C C . ALA A 1 210 ? 6.746 -43.753 -18.083 1.00 44.56 210 ALA A C 1
ATOM 1582 O O . ALA A 1 210 ? 6.846 -44.898 -18.508 1.00 44.56 210 ALA A O 1
ATOM 1583 N N . GLN A 1 211 ? 7.014 -43.398 -16.820 1.00 45.03 211 GLN A N 1
ATOM 1584 C CA . GLN A 1 211 ? 6.816 -44.222 -15.612 1.00 45.03 211 GLN A CA 1
ATOM 1585 C C . GLN A 1 211 ? 7.497 -43.567 -14.395 1.00 45.03 211 GLN A C 1
ATOM 1587 O O . GLN A 1 211 ? 8.692 -43.718 -14.180 1.00 45.03 211 GLN A O 1
ATOM 1592 N N . SER A 1 212 ? 6.715 -42.884 -13.558 1.00 34.97 212 SER A N 1
ATOM 1593 C CA . SER A 1 212 ? 6.686 -43.182 -12.118 1.00 34.97 212 SER A CA 1
ATOM 1594 C C . SER A 1 212 ? 5.465 -42.523 -11.474 1.00 34.97 212 SER A C 1
ATOM 1596 O O . SER A 1 212 ? 5.377 -41.327 -11.210 1.00 34.97 212 SER A O 1
ATOM 1598 N N . VAL A 1 213 ? 4.462 -43.369 -11.278 1.00 44.66 213 VAL A N 1
ATOM 1599 C CA . VAL A 1 213 ? 3.311 -43.144 -10.412 1.00 44.66 213 VAL A CA 1
ATOM 1600 C C . VAL A 1 213 ? 3.759 -43.463 -8.973 1.00 44.66 213 VAL A C 1
ATOM 1602 O O . VAL A 1 213 ? 4.525 -44.403 -8.775 1.00 44.66 213 VAL A O 1
ATOM 1605 N N . ARG A 1 214 ? 3.156 -42.768 -7.994 1.00 37.59 214 ARG A N 1
ATOM 1606 C CA . ARG A 1 214 ? 2.990 -43.119 -6.559 1.00 37.59 214 ARG A CA 1
ATOM 1607 C C . ARG A 1 214 ? 4.017 -42.559 -5.562 1.00 37.59 214 ARG A C 1
ATOM 1609 O O . ARG A 1 214 ? 5.103 -43.099 -5.406 1.00 37.59 214 ARG A O 1
ATOM 1616 N N . ARG A 1 215 ? 3.565 -41.564 -4.783 1.00 39.78 215 ARG A N 1
ATOM 1617 C CA . ARG A 1 215 ? 3.636 -41.478 -3.301 1.00 39.78 215 ARG A CA 1
ATOM 1618 C C . ARG A 1 215 ? 2.684 -40.352 -2.848 1.00 39.78 215 ARG A C 1
ATOM 1620 O O . ARG A 1 215 ? 2.975 -39.183 -3.048 1.00 39.78 215 ARG A O 1
ATOM 1627 N N . SER A 1 216 ? 1.414 -40.679 -2.610 1.00 38.41 216 SER A N 1
ATOM 1628 C CA . SER A 1 216 ? 0.809 -40.910 -1.281 1.00 38.41 216 SER A CA 1
ATOM 1629 C C . SER A 1 216 ? 0.419 -39.613 -0.563 1.00 38.41 216 SER A C 1
ATOM 1631 O O . SER A 1 216 ? 1.194 -39.066 0.216 1.00 38.41 216 SER A O 1
ATOM 1633 N N . GLY A 1 217 ? -0.820 -39.165 -0.791 1.00 32.22 217 GLY A N 1
ATOM 1634 C CA . GLY A 1 217 ? -1.539 -38.358 0.191 1.00 32.22 217 GLY A CA 1
ATOM 1635 C C . GLY A 1 217 ? -1.778 -39.203 1.443 1.00 32.22 217 GLY A C 1
ATOM 1636 O O . GLY A 1 217 ? -2.177 -40.363 1.346 1.00 32.22 217 GLY A O 1
ATOM 1637 N N . ARG A 1 218 ? -1.469 -38.641 2.610 1.00 32.91 218 ARG A N 1
ATOM 1638 C CA . ARG A 1 218 ? -1.731 -39.261 3.908 1.00 32.91 218 ARG A CA 1
ATOM 1639 C C . ARG A 1 218 ? -3.133 -38.825 4.331 1.00 32.91 218 ARG A C 1
ATOM 1641 O O . ARG A 1 218 ? -3.330 -37.667 4.679 1.00 32.91 218 ARG A O 1
ATOM 1648 N N . THR A 1 219 ? -4.102 -39.728 4.250 1.00 39.00 219 THR A N 1
ATOM 1649 C CA . THR A 1 219 ? -5.385 -39.580 4.944 1.00 39.00 219 THR A CA 1
ATOM 1650 C C . THR A 1 219 ? -5.109 -39.578 6.444 1.00 39.00 219 THR A C 1
ATOM 1652 O O . THR A 1 219 ? -4.523 -40.524 6.972 1.00 39.00 219 THR A O 1
ATOM 1655 N N . ILE A 1 220 ? -5.459 -38.477 7.105 1.00 38.12 220 ILE A N 1
ATOM 1656 C CA . ILE A 1 220 ? -5.412 -38.350 8.562 1.00 38.12 220 ILE A CA 1
ATOM 1657 C C . ILE A 1 220 ? -6.609 -39.151 9.105 1.00 38.12 220 ILE A C 1
ATOM 1659 O O . ILE A 1 220 ? -7.716 -38.941 8.613 1.00 38.12 220 ILE A O 1
ATOM 1663 N N . PRO A 1 221 ? -6.405 -40.111 10.022 1.00 49.44 221 PRO A N 1
ATOM 1664 C CA . PRO A 1 221 ? -7.503 -40.872 10.609 1.00 49.44 221 PRO A CA 1
ATOM 1665 C C . PRO A 1 221 ? -8.329 -40.006 11.574 1.00 49.44 221 PRO A C 1
ATOM 1667 O O . PRO A 1 221 ? -7.821 -39.016 12.099 1.00 49.44 221 PRO A O 1
ATOM 1670 N N . ASP A 1 222 ? -9.565 -40.447 11.821 1.00 51.50 222 ASP A N 1
ATOM 1671 C CA . ASP A 1 222 ? -10.676 -39.906 12.645 1.00 51.50 222 ASP A CA 1
ATOM 1672 C C . ASP A 1 222 ? -10.350 -39.503 14.112 1.00 51.50 222 ASP A C 1
ATOM 1674 O O . ASP A 1 222 ? -11.231 -39.323 14.947 1.00 51.50 222 ASP A O 1
ATOM 1678 N N . GLU A 1 223 ? -9.073 -39.369 14.475 1.00 50.00 223 GLU A N 1
ATOM 1679 C CA . GLU A 1 223 ? -8.615 -38.853 15.770 1.00 50.00 223 GLU A CA 1
ATOM 1680 C C . GLU A 1 223 ? -8.465 -37.323 15.806 1.00 50.00 223 GLU A C 1
ATOM 1682 O O . GLU A 1 223 ? -8.258 -36.768 16.887 1.00 50.00 223 GLU A O 1
ATOM 1687 N N . SER A 1 224 ? -8.582 -36.610 14.677 1.00 54.91 224 SER A N 1
ATOM 1688 C CA . SER A 1 224 ? -8.467 -35.141 14.670 1.00 54.91 224 SER A CA 1
ATOM 1689 C C . SER A 1 224 ? -9.538 -34.463 15.523 1.00 54.91 224 SER A C 1
ATOM 1691 O O . SER A 1 224 ? -9.237 -33.487 16.212 1.00 54.91 224 SER A O 1
ATOM 1693 N N . ASP A 1 225 ? -10.742 -35.027 15.563 1.00 59.31 225 ASP A N 1
ATOM 1694 C CA . ASP A 1 225 ? -11.849 -34.463 16.336 1.00 59.31 225 ASP A CA 1
ATOM 1695 C C . ASP A 1 225 ? -11.607 -34.622 17.841 1.00 59.31 225 ASP A C 1
ATOM 1697 O O . ASP A 1 225 ? -11.854 -33.693 18.604 1.00 59.31 225 ASP A O 1
ATOM 1701 N N . LYS A 1 226 ? -10.955 -35.715 18.263 1.00 69.31 226 LYS A N 1
ATOM 1702 C CA . LYS A 1 226 ? -10.543 -35.924 19.662 1.00 69.31 226 LYS A CA 1
ATOM 1703 C C . LYS A 1 226 ? -9.422 -34.977 20.095 1.00 69.31 226 LYS A C 1
ATOM 1705 O O . LYS A 1 226 ? -9.339 -34.620 21.268 1.00 69.31 226 LYS A O 1
ATOM 1710 N N . ILE A 1 227 ? -8.553 -34.557 19.172 1.00 69.31 227 ILE A N 1
ATOM 1711 C CA . ILE A 1 227 ? -7.492 -33.577 19.460 1.00 69.31 227 ILE A CA 1
ATOM 1712 C C . ILE A 1 227 ? -8.093 -32.178 19.632 1.00 69.31 227 ILE A C 1
ATOM 1714 O O . ILE A 1 227 ? -7.701 -31.457 20.552 1.00 69.31 227 ILE A O 1
ATOM 1718 N N . ILE A 1 228 ? -9.060 -31.808 18.787 1.00 65.94 228 ILE A N 1
ATOM 1719 C CA . ILE A 1 228 ? -9.770 -30.528 18.899 1.00 65.94 228 ILE A CA 1
ATOM 1720 C C . ILE A 1 228 ? -10.613 -30.511 20.178 1.00 65.94 228 ILE A C 1
ATOM 1722 O O . ILE A 1 228 ? -10.518 -29.553 20.942 1.00 65.94 228 ILE A O 1
ATOM 1726 N N . GLU A 1 229 ? -11.335 -31.594 20.473 1.00 78.88 229 GLU A N 1
ATOM 1727 C CA . GLU A 1 229 ? -12.171 -31.724 21.668 1.00 78.88 229 GLU A CA 1
ATOM 1728 C C . GLU A 1 229 ? -11.339 -31.647 22.960 1.00 78.88 229 GLU A C 1
ATOM 1730 O O . GLU A 1 229 ? -11.662 -30.870 23.863 1.00 78.88 229 GLU A O 1
ATOM 1735 N N . ARG A 1 230 ? -10.184 -32.332 23.005 1.00 80.38 230 ARG A N 1
ATOM 1736 C CA . ARG A 1 230 ? -9.232 -32.263 24.128 1.00 80.38 230 ARG A CA 1
ATOM 1737 C C . ARG A 1 230 ? -8.625 -30.862 24.291 1.00 80.38 230 ARG A C 1
ATOM 1739 O O . ARG A 1 230 ? -8.404 -30.422 25.419 1.00 80.38 230 ARG A O 1
ATOM 1746 N N . ALA A 1 231 ? -8.394 -30.129 23.198 1.00 70.50 231 ALA A N 1
ATOM 1747 C CA . ALA A 1 231 ? -7.919 -28.745 23.255 1.00 70.50 231 ALA A CA 1
ATOM 1748 C C . ALA A 1 231 ? -8.995 -27.778 23.784 1.00 70.50 231 ALA A C 1
ATOM 1750 O O . ALA A 1 231 ? -8.685 -26.901 24.594 1.00 70.50 231 ALA A O 1
ATOM 1751 N N . THR A 1 232 ? -10.261 -27.955 23.394 1.00 76.94 232 THR A N 1
ATOM 1752 C CA . THR A 1 232 ? -11.386 -27.183 23.951 1.00 76.94 232 THR A CA 1
ATOM 1753 C C . THR A 1 232 ? -11.656 -27.513 25.416 1.00 76.94 232 THR A C 1
ATOM 1755 O O . THR A 1 232 ? -11.917 -26.602 26.202 1.00 76.94 232 THR A O 1
ATOM 1758 N N . GLN A 1 233 ? -11.520 -28.778 25.820 1.00 83.19 233 GLN A N 1
ATOM 1759 C CA . GLN A 1 233 ? -11.703 -29.200 27.209 1.00 83.19 233 GLN A CA 1
ATOM 1760 C C . GLN A 1 233 ? -10.610 -28.625 28.123 1.00 83.19 233 GLN A C 1
ATOM 1762 O O . GLN A 1 233 ? -10.926 -28.062 29.169 1.00 83.19 233 GLN A O 1
ATOM 1767 N N . ALA A 1 234 ? -9.348 -28.608 27.675 1.00 75.25 234 ALA A N 1
ATOM 1768 C CA . ALA A 1 234 ? -8.251 -27.963 28.402 1.00 75.25 234 ALA A CA 1
ATOM 1769 C C . ALA A 1 234 ? -8.445 -26.438 28.570 1.00 75.25 234 ALA A C 1
ATOM 1771 O O . ALA A 1 234 ? -8.006 -25.848 29.561 1.00 75.25 234 ALA A O 1
ATOM 1772 N N . GLN A 1 235 ? -9.120 -25.774 27.622 1.00 72.19 235 GLN A N 1
ATOM 1773 C CA . GLN A 1 235 ? -9.482 -24.357 27.759 1.00 72.19 235 GLN A CA 1
ATOM 1774 C C . GLN A 1 235 ? -10.674 -24.133 28.697 1.00 72.19 235 GLN A C 1
ATOM 1776 O O . GLN A 1 235 ? -10.698 -23.130 29.414 1.00 72.19 235 GLN A O 1
ATOM 1781 N N . ALA A 1 236 ? -11.643 -25.049 28.719 1.00 74.50 236 ALA A N 1
ATOM 1782 C CA . ALA A 1 236 ? -12.769 -24.997 29.645 1.00 74.50 236 ALA A CA 1
ATOM 1783 C C . ALA A 1 236 ? -12.319 -25.236 31.098 1.00 74.50 236 ALA A C 1
ATOM 1785 O O . ALA A 1 236 ? -12.716 -24.483 31.985 1.00 74.50 236 ALA A O 1
ATOM 1786 N N . GLU A 1 237 ? -11.414 -26.189 31.336 1.00 76.38 237 GLU A N 1
ATOM 1787 C CA . GLU A 1 237 ? -10.834 -26.448 32.662 1.00 76.38 237 GLU A CA 1
ATOM 1788 C C . GLU A 1 237 ? -10.007 -25.261 33.173 1.00 76.38 237 GLU A C 1
ATOM 1790 O O . GLU A 1 237 ? -10.134 -24.878 34.336 1.00 76.38 237 GLU A O 1
ATOM 1795 N N . ARG A 1 238 ? -9.249 -24.576 32.301 1.00 64.81 238 ARG A N 1
ATOM 1796 C CA . ARG A 1 238 ? -8.562 -23.321 32.668 1.00 64.81 238 ARG A CA 1
ATOM 1797 C C . ARG A 1 238 ? -9.513 -22.199 33.078 1.00 64.81 238 ARG A C 1
ATOM 1799 O O . ARG A 1 238 ? -9.131 -21.366 33.892 1.00 64.81 238 ARG A O 1
ATOM 1806 N N . LYS A 1 239 ? -10.731 -22.159 32.531 1.00 60.50 239 LYS A N 1
ATOM 1807 C CA . LYS A 1 239 ? -11.755 -21.185 32.939 1.00 60.50 239 LYS A CA 1
ATOM 1808 C C . LYS A 1 239 ? -12.465 -21.587 34.232 1.00 60.50 239 LYS A C 1
ATOM 1810 O O . LYS A 1 239 ? -12.893 -20.706 34.967 1.00 60.50 239 LYS A O 1
ATOM 1815 N N . GLN A 1 240 ? -12.579 -22.884 34.522 1.00 66.12 240 GLN A N 1
ATOM 1816 C CA . GLN A 1 240 ? -13.241 -23.380 35.733 1.00 66.12 240 GLN A CA 1
ATOM 1817 C C . GLN A 1 240 ? -12.320 -23.453 36.958 1.00 66.12 240 GLN A C 1
ATOM 1819 O O . GLN A 1 240 ? -12.821 -23.422 38.074 1.00 66.12 240 GLN A O 1
ATOM 1824 N N . LEU A 1 241 ? -10.995 -23.464 36.776 1.00 54.00 241 LEU A N 1
ATOM 1825 C CA . LEU A 1 241 ? -9.996 -23.342 37.852 1.00 54.00 241 LEU A CA 1
ATOM 1826 C C . LEU A 1 241 ? -9.691 -21.885 38.254 1.00 54.00 241 LEU A C 1
ATOM 1828 O O . LEU A 1 241 ? -8.711 -21.617 38.943 1.00 54.00 241 LEU A O 1
ATOM 1832 N N . SER A 1 242 ? -10.532 -20.928 37.857 1.00 54.41 242 SER A N 1
ATOM 1833 C CA . SER A 1 242 ? -10.545 -19.587 38.454 1.00 54.41 242 SER A CA 1
ATOM 1834 C C . SER A 1 242 ? -11.918 -19.208 39.008 1.00 54.41 242 SER A C 1
ATOM 1836 O O . SER A 1 242 ? -12.607 -18.357 38.447 1.00 54.41 242 SER A O 1
ATOM 1838 N N . PRO A 1 243 ? -12.293 -19.763 40.168 1.00 49.94 243 PRO A N 1
ATOM 1839 C CA . PRO A 1 243 ? -13.130 -19.073 41.121 1.00 49.94 243 PRO A CA 1
ATOM 1840 C C . PRO A 1 243 ? -12.305 -18.769 42.378 1.00 49.94 243 PRO A C 1
ATOM 1842 O O . PRO A 1 243 ? -11.572 -19.614 42.882 1.00 49.94 243 PRO A O 1
ATOM 1845 N N . HIS A 1 244 ? -12.497 -17.564 42.908 1.00 44.50 244 HIS A N 1
ATOM 1846 C CA . HIS A 1 244 ? -11.975 -17.083 44.190 1.00 44.50 244 HIS A CA 1
ATOM 1847 C C . HIS A 1 244 ? -10.606 -16.376 44.166 1.00 44.50 244 HIS A C 1
ATOM 1849 O O . HIS A 1 244 ? -9.627 -16.810 44.766 1.00 44.50 244 HIS A O 1
ATOM 1855 N N . VAL A 1 245 ? -10.583 -15.173 43.579 1.00 45.69 245 VAL A N 1
ATOM 1856 C CA . VAL A 1 245 ? -9.679 -14.117 44.059 1.00 45.69 245 VAL A CA 1
ATOM 1857 C C . VAL A 1 245 ? -10.200 -13.674 45.425 1.00 45.69 245 VAL A C 1
ATOM 1859 O O . VAL A 1 245 ? -11.095 -12.839 45.537 1.00 45.69 245 VAL A O 1
ATOM 1862 N N . VAL A 1 246 ? -9.667 -14.303 46.470 1.00 44.53 246 VAL A N 1
ATOM 1863 C CA . VAL A 1 246 ? -9.490 -13.640 47.761 1.00 44.53 246 VAL A CA 1
ATOM 1864 C C . VAL A 1 246 ? -8.556 -12.460 47.503 1.00 44.53 246 VAL A C 1
ATOM 1866 O O . VAL A 1 246 ? -7.496 -12.617 46.900 1.00 44.53 246 VAL A O 1
ATOM 1869 N N . VAL A 1 247 ? -8.982 -11.270 47.914 1.00 51.81 247 VAL A N 1
ATOM 1870 C CA . VAL A 1 247 ? -8.118 -10.098 48.051 1.00 51.81 247 VAL A CA 1
ATOM 1871 C C . VAL A 1 247 ? -7.043 -10.477 49.069 1.00 51.81 247 VAL A C 1
ATOM 1873 O O . VAL A 1 247 ? -7.327 -10.534 50.262 1.00 51.81 247 VAL A O 1
ATOM 1876 N N . GLN A 1 248 ? -5.853 -10.840 48.592 1.00 41.62 248 GLN A N 1
ATOM 1877 C CA . GLN A 1 248 ? -4.717 -11.192 49.435 1.00 41.62 248 GLN A CA 1
ATOM 1878 C C . GLN A 1 248 ? -3.556 -10.254 49.103 1.00 41.62 248 GLN A C 1
ATOM 1880 O O . GLN A 1 248 ? -3.026 -10.240 47.989 1.00 41.62 248 GLN A O 1
ATOM 1885 N N . ASP A 1 249 ? -3.238 -9.423 50.092 1.00 43.16 249 ASP A N 1
ATOM 1886 C CA . ASP A 1 249 ? -2.183 -8.414 50.155 1.00 43.16 249 ASP A CA 1
ATOM 1887 C C . ASP A 1 249 ? -0.762 -9.022 50.106 1.00 43.16 249 ASP A C 1
ATOM 1889 O O . ASP A 1 249 ? 0.058 -8.785 50.988 1.00 43.16 249 ASP A O 1
ATOM 1893 N N . ASP A 1 250 ? -0.427 -9.779 49.058 1.00 41.62 250 ASP A N 1
ATOM 1894 C CA . ASP A 1 250 ? 0.905 -10.391 48.883 1.00 41.62 250 ASP A CA 1
ATOM 1895 C C . ASP A 1 250 ? 1.790 -9.646 47.859 1.00 41.62 250 ASP A C 1
ATOM 1897 O O . ASP A 1 250 ? 2.748 -10.181 47.297 1.00 41.62 250 ASP A O 1
ATOM 1901 N N . ALA A 1 251 ? 1.529 -8.356 47.633 1.00 47.31 251 ALA A N 1
ATOM 1902 C CA . ALA A 1 251 ? 2.270 -7.519 46.685 1.00 47.31 251 ALA A CA 1
ATOM 1903 C C . ALA A 1 251 ? 3.559 -6.885 47.257 1.00 47.31 251 ALA A C 1
ATOM 1905 O O . ALA A 1 251 ? 3.880 -5.745 46.917 1.00 47.31 251 ALA A O 1
ATOM 1906 N N . ARG A 1 252 ? 4.320 -7.573 48.126 1.00 49.44 252 ARG A N 1
ATOM 1907 C CA . ARG A 1 252 ? 5.534 -6.964 48.723 1.00 49.44 252 ARG A CA 1
ATOM 1908 C C . ARG A 1 252 ? 6.838 -7.762 48.671 1.00 49.44 252 ARG A C 1
ATOM 1910 O O . ARG A 1 252 ? 7.847 -7.243 49.134 1.00 49.44 252 ARG A O 1
ATOM 1917 N N . ALA A 1 253 ? 6.879 -8.951 48.064 1.00 47.19 253 ALA A N 1
ATOM 1918 C CA . ALA A 1 253 ? 8.072 -9.812 48.146 1.00 47.19 253 ALA A CA 1
ATOM 1919 C C . ALA A 1 253 ? 8.645 -10.337 46.808 1.00 47.19 253 ALA A C 1
ATOM 1921 O O . ALA A 1 253 ? 9.328 -11.357 46.801 1.00 47.19 253 ALA A O 1
ATOM 1922 N N . SER A 1 254 ? 8.418 -9.680 45.660 1.00 50.62 254 SER A N 1
ATOM 1923 C CA . SER A 1 254 ? 8.977 -10.162 44.370 1.00 50.62 254 SER A CA 1
ATOM 1924 C C . SER A 1 254 ? 9.479 -9.097 43.384 1.00 50.62 254 SER A C 1
ATOM 1926 O O . SER A 1 254 ? 9.582 -9.363 42.191 1.00 50.62 254 SER A O 1
ATOM 1928 N N . SER A 1 255 ? 9.860 -7.898 43.836 1.00 50.59 255 SER A N 1
ATOM 1929 C CA . SER A 1 255 ? 10.253 -6.807 42.922 1.00 50.59 255 SER A CA 1
ATOM 1930 C C . SER A 1 255 ? 11.760 -6.537 42.807 1.00 50.59 255 SER A C 1
ATOM 1932 O O . SER A 1 255 ? 12.143 -5.393 42.587 1.00 50.59 255 SER A O 1
ATOM 1934 N N . ASN A 1 256 ? 12.619 -7.554 42.921 1.00 62.91 256 ASN A N 1
ATOM 1935 C CA . ASN A 1 256 ? 14.045 -7.421 42.575 1.00 62.91 256 ASN A CA 1
ATOM 1936 C C . ASN A 1 256 ? 14.381 -8.146 41.263 1.00 62.91 256 ASN A C 1
ATOM 1938 O O . ASN A 1 256 ? 15.497 -8.627 41.077 1.00 62.91 256 ASN A O 1
ATOM 1942 N N . ALA A 1 257 ? 13.421 -8.246 40.340 1.00 74.25 257 ALA A N 1
ATOM 1943 C CA . ALA A 1 257 ? 13.782 -8.519 38.957 1.00 74.25 257 ALA A CA 1
ATOM 1944 C C . ALA A 1 257 ? 14.596 -7.310 38.456 1.00 74.25 257 ALA A C 1
ATOM 1946 O O . ALA A 1 257 ? 14.113 -6.181 38.586 1.00 74.25 257 ALA A O 1
ATOM 1947 N N . PRO A 1 258 ? 15.826 -7.506 37.949 1.00 87.06 258 PRO A N 1
ATOM 1948 C CA . PRO A 1 258 ? 16.648 -6.408 37.462 1.00 87.06 258 PRO A CA 1
ATOM 1949 C C . PRO A 1 258 ? 15.870 -5.629 36.399 1.00 87.06 258 PRO A C 1
ATOM 1951 O O . PRO A 1 258 ? 15.302 -6.216 35.475 1.00 87.06 258 PRO A O 1
ATOM 1954 N N . PHE A 1 259 ? 15.807 -4.310 36.574 1.00 88.00 259 PHE A N 1
ATOM 1955 C CA . PHE A 1 259 ? 15.148 -3.405 35.642 1.00 88.00 259 PHE A CA 1
ATOM 1956 C C . PHE A 1 259 ? 15.861 -3.485 34.290 1.00 88.00 259 PHE A C 1
ATOM 1958 O O . PHE A 1 259 ? 17.015 -3.081 34.161 1.00 88.00 259 PHE A O 1
ATOM 1965 N N . ASP A 1 260 ? 15.192 -4.051 33.289 1.00 93.25 260 ASP A N 1
ATOM 1966 C CA . ASP A 1 260 ? 15.728 -4.139 31.936 1.00 93.25 260 ASP A CA 1
ATOM 1967 C C . ASP A 1 260 ? 15.397 -2.848 31.183 1.00 93.25 260 ASP A C 1
ATOM 1969 O O . ASP A 1 260 ? 14.345 -2.722 30.547 1.00 93.25 260 ASP A O 1
ATOM 1973 N N . GLU A 1 261 ? 16.315 -1.880 31.245 1.00 93.31 261 GLU A N 1
ATOM 1974 C CA . GLU A 1 261 ? 16.241 -0.629 30.476 1.00 93.31 261 GLU A CA 1
ATOM 1975 C C . GLU A 1 261 ? 16.026 -0.885 28.977 1.00 93.31 261 GLU A C 1
ATOM 1977 O O . GLU A 1 261 ? 15.440 -0.063 28.270 1.00 93.31 261 GLU A O 1
ATOM 1982 N N . GLY A 1 262 ? 16.435 -2.058 28.477 1.00 94.69 262 GLY A N 1
ATOM 1983 C CA . GLY A 1 262 ? 16.272 -2.448 27.087 1.00 94.69 262 GLY A CA 1
ATOM 1984 C C . GLY A 1 262 ? 14.822 -2.654 26.640 1.00 94.69 262 GLY A C 1
ATOM 1985 O O . GLY A 1 262 ? 14.563 -2.686 25.429 1.00 94.69 262 GLY A O 1
ATOM 1986 N N . LYS A 1 263 ? 13.893 -2.763 27.595 1.00 96.00 263 LYS A N 1
ATOM 1987 C CA . LYS A 1 263 ? 12.451 -2.967 27.390 1.00 96.00 263 LYS A CA 1
ATOM 1988 C C . LYS A 1 263 ? 11.615 -1.715 27.639 1.00 96.00 263 LYS A C 1
ATOM 1990 O O . LYS A 1 263 ? 10.392 -1.765 27.496 1.00 96.00 263 LYS A O 1
ATOM 1995 N N . VAL A 1 264 ? 12.253 -0.611 28.024 1.00 97.19 264 VAL A N 1
ATOM 1996 C CA . VAL A 1 264 ? 11.588 0.677 28.217 1.00 97.19 264 VAL A CA 1
ATOM 1997 C C . VAL A 1 264 ? 11.429 1.364 26.865 1.00 97.19 264 VAL A C 1
ATOM 1999 O O . VAL A 1 264 ? 12.378 1.498 26.092 1.00 97.19 264 VAL A O 1
ATOM 2002 N N . VAL A 1 265 ? 10.203 1.788 26.582 1.00 97.81 265 VAL A N 1
ATOM 2003 C CA . VAL A 1 265 ? 9.794 2.420 25.329 1.00 97.81 265 VAL A CA 1
ATOM 2004 C C . VAL A 1 265 ? 9.223 3.791 25.649 1.00 97.81 265 VAL A C 1
ATOM 2006 O O . VAL A 1 265 ? 8.431 3.940 26.582 1.00 97.81 265 VAL A O 1
ATOM 2009 N N . SER A 1 266 ? 9.620 4.786 24.863 1.00 97.81 266 SER A N 1
ATOM 2010 C CA . SER A 1 266 ? 9.087 6.143 24.899 1.00 97.81 266 SER A CA 1
ATOM 2011 C C . SER A 1 266 ? 7.988 6.288 23.849 1.00 97.81 266 SER A C 1
ATOM 2013 O O . SER A 1 266 ? 8.214 6.116 22.652 1.00 97.81 266 SER A O 1
ATOM 2015 N N . LEU A 1 267 ? 6.781 6.607 24.299 1.00 97.94 267 LEU A N 1
ATOM 2016 C CA . LEU A 1 267 ? 5.598 6.803 23.470 1.00 97.94 267 LEU A CA 1
ATOM 2017 C C . LEU A 1 267 ? 5.312 8.307 23.388 1.00 97.94 267 LEU A C 1
ATOM 2019 O O . LEU A 1 267 ? 4.950 8.931 24.384 1.00 97.94 267 LEU A O 1
ATOM 2023 N N . HIS A 1 268 ? 5.476 8.886 22.206 1.00 97.69 268 HIS A N 1
ATOM 2024 C CA . HIS A 1 268 ? 5.205 10.288 21.908 1.00 97.69 268 HIS A CA 1
ATOM 2025 C C . HIS A 1 268 ? 3.772 10.403 21.390 1.00 97.69 268 HIS A C 1
ATOM 2027 O O . HIS A 1 268 ? 3.518 10.214 20.199 1.00 97.69 268 HIS A O 1
ATOM 2033 N N . LEU A 1 269 ? 2.821 10.652 22.294 1.00 97.38 269 LEU A N 1
ATOM 2034 C CA . LEU A 1 269 ? 1.414 10.799 21.929 1.00 97.38 269 LEU A CA 1
ATOM 2035 C C . LEU A 1 269 ? 1.143 12.243 21.485 1.00 97.38 269 LEU A C 1
ATOM 2037 O O . LEU A 1 269 ? 1.151 13.168 22.297 1.00 97.38 269 LEU A O 1
ATOM 2041 N N . VAL A 1 270 ? 0.879 12.422 20.194 1.00 97.00 270 VAL A N 1
ATOM 2042 C CA . VAL A 1 270 ? 0.580 13.716 19.577 1.00 97.00 270 VAL A CA 1
ATOM 2043 C C . VAL A 1 270 ? -0.933 13.860 19.442 1.00 97.00 270 VAL A C 1
ATOM 2045 O O . VAL A 1 270 ? -1.590 13.089 18.736 1.00 97.00 270 VAL A O 1
ATOM 2048 N N . THR A 1 271 ? -1.488 14.847 20.138 1.00 96.88 271 THR A N 1
ATOM 2049 C CA . THR A 1 271 ? -2.917 15.182 20.146 1.00 96.88 271 THR A CA 1
ATOM 2050 C C . THR A 1 271 ? -3.104 16.668 19.845 1.00 96.88 271 THR A C 1
ATOM 2052 O O . THR A 1 271 ? -2.137 17.429 19.811 1.00 96.88 271 THR A O 1
ATOM 2055 N N . LEU A 1 272 ? -4.350 17.090 19.603 1.00 95.56 272 LEU A N 1
ATOM 2056 C CA . LEU A 1 272 ? -4.706 18.504 19.401 1.00 95.56 272 LEU A CA 1
ATOM 2057 C C . LEU A 1 272 ? -4.484 19.377 20.639 1.00 95.56 272 LEU A C 1
ATOM 2059 O O . LEU A 1 272 ? -4.401 20.599 20.522 1.00 95.56 272 LEU A O 1
ATOM 2063 N N . GLU A 1 273 ? -4.379 18.772 21.818 1.00 91.75 273 GLU A N 1
ATOM 2064 C CA . GLU A 1 273 ? -3.970 19.493 23.013 1.00 91.75 273 GLU A CA 1
ATOM 2065 C C . GLU A 1 273 ? -2.480 19.835 22.887 1.00 91.75 273 GLU A C 1
ATOM 2067 O O . GLU A 1 273 ? -1.654 18.967 22.627 1.00 91.75 273 GLU A O 1
ATOM 2072 N N . GLN A 1 274 ? -2.119 21.108 23.078 1.00 72.94 274 GLN A N 1
ATOM 2073 C CA . GLN A 1 274 ? -0.768 21.646 22.820 1.00 72.94 274 GLN A CA 1
ATOM 2074 C C . GLN A 1 274 ? 0.379 20.956 23.585 1.00 72.94 274 GLN A C 1
ATOM 2076 O O . GLN A 1 274 ? 1.545 21.260 23.350 1.00 72.94 274 GLN A O 1
ATOM 2081 N N . ARG A 1 275 ? 0.084 20.055 24.526 1.00 80.94 275 ARG A N 1
ATOM 2082 C CA . ARG A 1 275 ? 1.096 19.282 25.244 1.00 80.94 275 ARG A CA 1
ATOM 2083 C C . ARG A 1 275 ? 1.187 17.901 24.612 1.00 80.94 275 ARG A C 1
ATOM 2085 O O . ARG A 1 275 ? 0.223 17.150 24.660 1.00 80.94 275 ARG A O 1
ATOM 2092 N N . HIS A 1 276 ? 2.354 17.559 24.076 1.00 86.06 276 HIS A N 1
ATOM 2093 C CA . HIS A 1 276 ? 2.670 16.220 23.575 1.00 86.06 276 HIS A CA 1
ATOM 2094 C C . HIS A 1 276 ? 3.314 15.400 24.705 1.00 86.06 276 HIS A C 1
ATOM 2096 O O . HIS A 1 276 ? 4.530 15.489 24.900 1.00 86.06 276 HIS A O 1
ATOM 2102 N N . PRO A 1 277 ? 2.543 14.663 25.533 1.00 91.75 277 PRO A N 1
ATOM 2103 C CA . PRO A 1 277 ? 3.131 13.895 26.619 1.00 91.75 277 PRO A CA 1
ATOM 2104 C C . PRO A 1 277 ? 4.013 12.775 26.061 1.00 91.75 277 PRO A C 1
ATOM 2106 O O . PRO A 1 277 ? 3.581 11.978 25.227 1.00 91.75 277 PRO A O 1
ATOM 2109 N N . VAL A 1 278 ? 5.236 12.684 26.584 1.00 96.06 278 VAL A N 1
ATOM 2110 C CA . VAL A 1 278 ? 6.095 11.512 26.401 1.00 96.06 278 VAL A CA 1
ATOM 2111 C C . VAL A 1 278 ? 5.794 10.537 27.533 1.00 96.06 278 VAL A C 1
ATOM 2113 O O . VAL A 1 278 ? 5.976 10.859 28.707 1.00 96.06 278 VAL A O 1
ATOM 2116 N N . LEU A 1 279 ? 5.292 9.355 27.188 1.00 96.75 279 LEU A N 1
ATOM 2117 C CA . LEU A 1 279 ? 4.978 8.297 28.143 1.00 96.75 279 LEU A CA 1
ATOM 2118 C C . LEU A 1 279 ? 6.076 7.236 28.087 1.00 96.75 279 LEU A C 1
ATOM 2120 O O . LEU A 1 279 ? 6.305 6.647 27.036 1.00 96.75 279 LEU A O 1
ATOM 2124 N N . SER A 1 280 ? 6.724 6.958 29.214 1.00 97.44 280 SER A N 1
ATOM 2125 C CA . SER A 1 280 ? 7.672 5.845 29.322 1.00 97.44 280 SER A CA 1
ATOM 2126 C C . SER A 1 280 ? 6.957 4.612 29.866 1.00 97.44 280 SER A C 1
ATOM 2128 O O . SER A 1 280 ? 6.313 4.680 30.914 1.00 97.44 280 SER A O 1
ATOM 2130 N N . HIS A 1 281 ? 7.058 3.484 29.165 1.00 97.50 281 HIS A N 1
ATOM 2131 C CA . HIS A 1 281 ? 6.445 2.227 29.588 1.00 97.50 281 HIS A CA 1
ATOM 2132 C C . HIS A 1 281 ? 7.360 1.037 29.293 1.00 97.50 281 HIS A C 1
ATOM 2134 O O . HIS A 1 281 ? 8.030 1.001 28.264 1.00 97.50 281 HIS A O 1
ATOM 2140 N N . MET A 1 282 ? 7.394 0.065 30.205 1.00 97.06 282 MET A N 1
ATOM 2141 C CA . MET A 1 282 ? 8.186 -1.153 30.053 1.00 97.06 282 MET A CA 1
ATOM 2142 C C . MET A 1 282 ? 7.314 -2.261 29.468 1.00 97.06 282 MET A C 1
ATOM 2144 O O . MET A 1 282 ? 6.341 -2.666 30.096 1.00 97.06 282 MET A O 1
ATOM 2148 N N . PHE A 1 283 ? 7.696 -2.787 28.305 1.00 96.94 283 PHE A N 1
ATOM 2149 C CA . PHE A 1 283 ? 7.006 -3.913 27.675 1.00 96.94 283 PHE A CA 1
ATOM 2150 C C . PHE A 1 283 ? 7.805 -5.209 27.886 1.00 96.94 283 PHE A C 1
ATOM 2152 O O . PHE A 1 283 ? 8.871 -5.370 27.285 1.00 96.94 283 PHE A O 1
ATOM 2159 N N . PRO A 1 284 ? 7.319 -6.177 28.691 1.00 95.75 284 PRO A N 1
ATOM 2160 C CA . PRO A 1 284 ? 8.089 -7.375 29.045 1.00 95.75 284 PRO A CA 1
ATOM 2161 C C . PRO A 1 284 ? 8.565 -8.218 27.851 1.00 95.75 284 PRO A C 1
ATOM 2163 O O . PRO A 1 284 ? 9.594 -8.893 27.957 1.00 95.75 284 PRO A O 1
ATOM 2166 N N . GLN A 1 285 ? 7.828 -8.169 26.734 1.00 96.25 285 GLN A N 1
ATOM 2167 C CA . GLN A 1 285 ? 8.050 -8.949 25.511 1.00 96.25 285 GLN A CA 1
ATOM 2168 C C . GLN A 1 285 ? 8.685 -8.142 24.359 1.00 96.25 285 GLN A C 1
ATOM 2170 O O . GLN A 1 285 ? 8.723 -8.625 23.224 1.00 96.25 285 GLN A O 1
ATOM 2175 N N . TRP A 1 286 ? 9.207 -6.936 24.628 1.00 96.62 286 TRP A N 1
ATOM 2176 C CA . TRP A 1 286 ? 9.824 -6.079 23.607 1.00 96.62 286 TRP A CA 1
ATOM 2177 C C . TRP A 1 286 ? 10.849 -6.846 22.741 1.00 96.62 286 TRP A C 1
ATOM 2179 O O . TRP A 1 286 ? 11.691 -7.555 23.301 1.00 96.62 286 TRP A O 1
ATOM 2189 N N . PRO A 1 287 ? 10.818 -6.737 21.390 1.00 96.88 287 PRO A N 1
ATOM 2190 C CA . PRO A 1 287 ? 10.075 -5.776 20.558 1.00 96.88 287 PRO A CA 1
ATOM 2191 C C . PRO A 1 287 ? 8.609 -6.118 20.247 1.00 96.88 287 PRO A C 1
ATOM 2193 O O . PRO A 1 287 ? 7.953 -5.355 19.540 1.00 96.88 287 PRO A O 1
ATOM 2196 N N . LEU A 1 288 ? 8.091 -7.256 20.714 1.00 97.69 288 LEU A N 1
ATOM 2197 C CA . LEU A 1 288 ? 6.673 -7.591 20.584 1.00 97.69 288 LEU A CA 1
ATOM 2198 C C . LEU A 1 288 ? 5.905 -6.942 21.742 1.00 97.69 288 LEU A C 1
ATOM 2200 O O . LEU A 1 288 ? 6.179 -7.225 22.905 1.00 97.69 288 LEU A O 1
ATOM 2204 N N . ALA A 1 289 ? 4.963 -6.058 21.438 1.00 97.81 289 ALA A N 1
ATOM 2205 C CA . ALA A 1 289 ? 4.205 -5.335 22.452 1.00 97.81 289 ALA A CA 1
ATOM 2206 C C . ALA A 1 289 ? 2.737 -5.183 22.052 1.00 97.81 289 ALA A C 1
ATOM 2208 O O . ALA A 1 289 ? 2.407 -5.096 20.867 1.00 97.81 289 ALA A O 1
ATOM 2209 N N . THR A 1 290 ? 1.872 -5.113 23.060 1.00 98.00 290 THR A N 1
ATOM 2210 C CA . THR A 1 290 ? 0.460 -4.758 22.918 1.00 98.00 290 THR A CA 1
ATOM 2211 C C . THR A 1 290 ? 0.259 -3.414 23.605 1.00 98.00 290 THR A C 1
ATOM 2213 O O . THR A 1 290 ? 0.514 -3.281 24.799 1.00 98.00 290 THR A O 1
ATOM 2216 N N . LEU A 1 291 ? -0.180 -2.389 22.872 1.00 97.88 291 LEU A N 1
ATOM 2217 C CA . LEU A 1 291 ? -0.311 -1.034 23.429 1.00 97.88 291 LEU A CA 1
ATOM 2218 C C . LEU A 1 291 ? -1.359 -0.944 24.552 1.00 97.88 291 LEU A C 1
ATOM 2220 O O . LEU A 1 291 ? -1.296 -0.022 25.365 1.00 97.88 291 LEU A O 1
ATOM 2224 N N . GLN A 1 292 ? -2.269 -1.920 24.634 1.00 98.00 292 GLN A N 1
ATOM 2225 C CA . GLN A 1 292 ? -3.223 -2.088 25.729 1.00 98.00 292 GLN A CA 1
ATOM 2226 C C . GLN A 1 292 ? -2.555 -2.219 27.108 1.00 98.00 292 GLN A C 1
ATOM 2228 O O . GLN A 1 292 ? -3.135 -1.783 28.102 1.00 98.00 292 GLN A O 1
ATOM 2233 N N . ASP A 1 293 ? -1.332 -2.751 27.176 1.00 97.38 293 ASP A N 1
ATOM 2234 C CA . ASP A 1 293 ? -0.601 -2.912 28.439 1.00 97.38 293 ASP A CA 1
ATOM 2235 C C . ASP A 1 293 ? -0.183 -1.548 29.031 1.00 97.38 293 ASP A C 1
ATOM 2237 O O . ASP A 1 293 ? -0.002 -1.398 30.243 1.00 97.38 293 ASP A O 1
ATOM 2241 N N . CYS A 1 294 ? -0.114 -0.504 28.194 1.00 97.94 294 CYS A N 1
ATOM 2242 C CA . CYS A 1 294 ? 0.192 0.857 28.615 1.00 97.94 294 CYS A CA 1
ATOM 2243 C C . CYS A 1 294 ? -1.080 1.627 29.016 1.00 97.94 294 CYS A C 1
ATOM 2245 O O . CYS A 1 294 ? -1.635 2.418 28.250 1.00 97.94 294 CYS A O 1
ATOM 2247 N N . THR A 1 295 ? -1.520 1.464 30.265 1.00 97.69 295 THR A N 1
ATOM 2248 C CA . THR A 1 295 ? -2.721 2.139 30.806 1.00 97.69 295 THR A CA 1
ATOM 2249 C C . THR A 1 295 ? -2.670 3.670 30.699 1.00 97.69 295 THR A C 1
ATOM 2251 O O . THR A 1 295 ? -3.691 4.313 30.442 1.00 97.69 295 THR A O 1
ATOM 2254 N N . SER A 1 296 ? -1.481 4.268 30.838 1.00 97.56 296 SER A N 1
ATOM 2255 C CA . SER A 1 296 ? -1.264 5.709 30.650 1.00 97.56 296 SER A CA 1
ATOM 2256 C C . SER A 1 296 ? -1.563 6.165 29.223 1.00 97.56 296 SER A C 1
ATOM 2258 O O . SER A 1 296 ? -2.198 7.207 29.050 1.00 97.56 296 SER A O 1
ATOM 2260 N N . LEU A 1 297 ? -1.150 5.382 28.218 1.00 97.44 297 LEU A N 1
ATOM 2261 C CA . LEU A 1 297 ? -1.452 5.654 26.813 1.00 97.44 297 LEU A CA 1
ATOM 2262 C C . LEU A 1 297 ? -2.957 5.560 26.573 1.00 97.44 297 LEU A C 1
ATOM 2264 O O . LEU A 1 297 ? -3.525 6.500 26.029 1.00 97.44 297 LEU A O 1
ATOM 2268 N N . LEU A 1 298 ? -3.610 4.485 27.030 1.00 97.69 298 LEU A N 1
ATOM 2269 C CA . LEU A 1 298 ? -5.055 4.296 26.846 1.00 97.69 298 LEU A CA 1
ATOM 2270 C C . LEU A 1 298 ? -5.871 5.438 27.452 1.00 97.69 298 LEU A C 1
ATOM 2272 O O . LEU A 1 298 ? -6.773 5.972 26.811 1.00 97.69 298 LEU A O 1
ATOM 2276 N N . ARG A 1 299 ? -5.534 5.850 28.679 1.00 97.31 299 ARG A N 1
ATOM 2277 C CA . ARG A 1 299 ? -6.212 6.959 29.358 1.00 97.31 299 ARG A CA 1
ATOM 2278 C C . ARG A 1 299 ? -6.078 8.260 28.569 1.00 97.31 299 ARG A C 1
ATOM 2280 O O . ARG A 1 299 ? -7.078 8.942 28.369 1.00 97.31 299 ARG A O 1
ATOM 2287 N N . LYS A 1 300 ? -4.865 8.588 28.110 1.00 97.00 300 LYS A N 1
ATOM 2288 C CA . LYS A 1 300 ? -4.592 9.820 27.355 1.00 97.00 300 LYS A CA 1
ATOM 2289 C C . LYS A 1 300 ? -5.179 9.801 25.947 1.00 97.00 300 LYS A C 1
ATOM 2291 O O . LYS A 1 300 ? -5.717 10.808 25.500 1.00 97.00 300 LYS A O 1
ATOM 2296 N N . ALA A 1 301 ? -5.135 8.656 25.276 1.00 96.44 301 ALA A N 1
ATOM 2297 C CA . ALA A 1 301 ? -5.761 8.472 23.978 1.00 96.44 301 ALA A CA 1
ATOM 2298 C C . ALA A 1 301 ? -7.285 8.626 24.071 1.00 96.44 301 ALA A C 1
ATOM 2300 O O . ALA A 1 301 ? -7.865 9.359 23.277 1.00 96.44 301 ALA A O 1
ATOM 2301 N N . LYS A 1 302 ? -7.918 8.032 25.091 1.00 97.31 302 LYS A N 1
ATOM 2302 C CA . LYS A 1 302 ? -9.357 8.172 25.353 1.00 97.31 302 LYS A CA 1
ATOM 2303 C C . LYS A 1 302 ? -9.766 9.602 25.714 1.00 97.31 302 LYS A C 1
ATOM 2305 O O . LYS A 1 302 ? -10.793 10.070 25.235 1.00 97.31 302 LYS A O 1
ATOM 2310 N N . GLU A 1 303 ? -8.969 10.290 26.534 1.00 96.69 303 GLU A N 1
ATOM 2311 C CA . GLU A 1 303 ? -9.162 11.708 26.879 1.00 96.69 303 GLU A CA 1
ATOM 2312 C C . GLU A 1 303 ? -9.150 12.580 25.613 1.00 96.69 303 GLU A C 1
ATOM 2314 O O . GLU A 1 303 ? -10.082 13.347 25.388 1.00 96.69 303 GLU A O 1
ATOM 2319 N N . ALA A 1 304 ? -8.169 12.375 24.729 1.00 95.94 304 ALA A N 1
ATOM 2320 C CA . ALA A 1 304 ? -8.034 13.142 23.493 1.00 95.94 304 ALA A CA 1
ATOM 2321 C C . ALA A 1 304 ? -9.076 12.784 22.417 1.00 95.94 304 ALA A C 1
ATOM 2323 O O . ALA A 1 304 ? -9.576 13.659 21.711 1.00 95.94 304 ALA A O 1
ATOM 2324 N N . ALA A 1 305 ? -9.386 11.499 22.243 1.00 96.00 305 ALA A N 1
ATOM 2325 C CA . ALA A 1 305 ? -10.298 11.015 21.207 1.00 96.00 305 ALA A CA 1
ATOM 2326 C C . ALA A 1 305 ? -11.783 11.177 21.584 1.00 96.00 305 ALA A C 1
ATOM 2328 O O . ALA A 1 305 ? -12.649 11.222 20.705 1.00 96.00 305 ALA A O 1
ATOM 2329 N N . GLY A 1 306 ? -12.083 11.279 22.881 1.00 96.75 306 GLY A N 1
ATOM 2330 C CA . GLY A 1 306 ? -13.437 11.376 23.413 1.00 96.75 306 GLY A CA 1
ATOM 2331 C C . GLY A 1 306 ? -14.172 10.027 23.483 1.00 96.75 306 GLY A C 1
ATOM 2332 O O . GLY A 1 306 ? -13.592 8.962 23.268 1.00 96.75 306 GLY A O 1
ATOM 2333 N N . PRO A 1 307 ? -15.488 10.034 23.771 1.00 95.81 307 PRO A N 1
ATOM 2334 C CA . PRO A 1 307 ? -16.268 8.816 24.027 1.00 95.81 307 PRO A CA 1
ATOM 2335 C C . PRO A 1 307 ? -16.477 7.930 22.790 1.00 95.81 307 PRO A C 1
ATOM 2337 O O . PRO A 1 307 ? -16.949 6.807 22.924 1.00 95.81 307 PRO A O 1
ATOM 2340 N N . LYS A 1 308 ? -16.161 8.436 21.592 1.00 94.44 308 LYS A N 1
ATOM 2341 C CA . LYS A 1 308 ? -16.294 7.716 20.316 1.00 94.44 308 LYS A CA 1
ATOM 2342 C C . LYS A 1 308 ? -15.008 7.006 19.892 1.00 94.44 308 LYS A C 1
ATOM 2344 O O . LYS A 1 308 ? -14.925 6.555 18.754 1.00 94.44 308 LYS A O 1
ATOM 2349 N N . TRP A 1 309 ? -13.999 6.971 20.758 1.00 97.25 309 TRP A N 1
ATOM 2350 C CA . TRP A 1 309 ? -12.766 6.260 20.464 1.00 97.25 309 TRP A CA 1
ATOM 2351 C C . TRP A 1 309 ? -13.024 4.757 20.353 1.00 97.25 309 TRP A C 1
ATOM 2353 O O . TRP A 1 309 ? -13.681 4.173 21.211 1.00 97.25 309 TRP A O 1
ATOM 2363 N N . ASP A 1 310 ? -12.513 4.151 19.290 1.00 97.06 310 ASP A N 1
ATOM 2364 C CA . ASP A 1 310 ? -12.695 2.747 18.917 1.00 97.06 310 ASP A CA 1
ATOM 2365 C C . ASP A 1 310 ? -11.475 1.884 19.275 1.00 97.06 310 ASP A C 1
ATOM 2367 O O . ASP A 1 310 ? -11.246 0.838 18.669 1.00 97.06 310 ASP A O 1
ATOM 2371 N N . ASP A 1 311 ? -10.674 2.337 20.243 1.00 97.75 311 ASP A N 1
ATOM 2372 C CA . ASP A 1 311 ? -9.442 1.682 20.684 1.00 97.75 311 ASP A CA 1
ATOM 2373 C C . ASP A 1 311 ? -8.419 1.471 19.545 1.00 97.75 311 ASP A C 1
ATOM 2375 O O . ASP A 1 311 ? -7.580 0.565 19.593 1.00 97.75 311 ASP A O 1
ATOM 2379 N N . THR A 1 312 ? -8.455 2.321 18.511 1.00 98.12 312 THR A N 1
ATOM 2380 C CA . THR A 1 312 ? -7.451 2.352 17.440 1.00 98.12 312 THR A CA 1
ATOM 2381 C C . THR A 1 312 ? -6.518 3.551 17.569 1.00 98.12 312 THR A C 1
ATOM 2383 O O . THR A 1 312 ? -6.900 4.646 17.992 1.00 98.12 312 THR A O 1
ATOM 2386 N N . VAL A 1 313 ? -5.256 3.352 17.197 1.00 98.19 313 VAL A N 1
ATOM 2387 C CA . VAL A 1 313 ? -4.255 4.419 17.126 1.00 98.19 313 VAL A CA 1
ATOM 2388 C C . VAL A 1 313 ? -3.508 4.354 15.803 1.00 98.19 313 VAL A C 1
ATOM 2390 O O . VAL A 1 313 ? -3.372 3.289 15.197 1.00 98.19 313 VAL A O 1
ATOM 2393 N N . LEU A 1 314 ? -2.997 5.497 15.359 1.00 98.00 314 LEU A N 1
ATOM 2394 C CA . LEU A 1 314 ? -1.995 5.556 14.306 1.00 98.00 314 LEU A CA 1
ATOM 2395 C C . LEU A 1 314 ? -0.615 5.615 14.945 1.00 98.00 314 LEU A C 1
ATOM 2397 O O . LEU A 1 314 ? -0.402 6.421 15.845 1.00 98.00 314 LEU A O 1
ATOM 2401 N N . PHE A 1 315 ? 0.334 4.832 14.449 1.00 97.44 315 PHE A N 1
ATOM 2402 C CA . PHE A 1 315 ? 1.745 5.002 14.784 1.00 97.44 315 PHE A CA 1
ATOM 2403 C C . PHE A 1 315 ? 2.585 5.188 13.521 1.00 97.44 315 PHE A C 1
ATOM 2405 O O . PHE A 1 315 ? 2.200 4.744 12.436 1.00 97.44 315 PHE A O 1
ATOM 2412 N N . TRP A 1 316 ? 3.715 5.875 13.648 1.00 97.31 316 TRP A N 1
ATOM 2413 C CA . TRP A 1 316 ? 4.675 6.019 12.558 1.00 97.31 316 TRP A CA 1
ATOM 2414 C C . TRP A 1 316 ? 5.566 4.780 12.456 1.00 97.31 316 TRP A C 1
ATOM 2416 O O . TRP A 1 316 ? 6.293 4.455 13.394 1.00 97.31 316 TRP A O 1
ATOM 2426 N N . ASP A 1 317 ? 5.520 4.104 11.310 1.00 95.50 317 ASP A N 1
ATOM 2427 C CA . ASP A 1 317 ? 6.429 3.013 10.972 1.00 95.50 317 ASP A CA 1
ATOM 2428 C C . ASP A 1 317 ? 7.609 3.580 10.174 1.00 95.50 317 ASP A C 1
ATOM 2430 O O . ASP A 1 317 ? 7.456 4.041 9.037 1.00 95.50 317 ASP A O 1
ATOM 2434 N N . GLU A 1 318 ? 8.793 3.568 10.784 1.00 91.94 318 GLU A N 1
ATOM 2435 C CA . GLU A 1 318 ? 10.019 4.089 10.178 1.00 91.94 318 GLU A CA 1
ATOM 2436 C C . GLU A 1 318 ? 10.523 3.215 9.019 1.00 91.94 318 GLU A C 1
ATOM 2438 O O . GLU A 1 318 ? 11.083 3.748 8.056 1.00 91.94 318 GLU A O 1
ATOM 2443 N N . GLU A 1 319 ? 10.289 1.896 9.058 1.00 90.19 319 GLU A N 1
ATOM 2444 C CA . GLU A 1 319 ? 10.750 0.970 8.020 1.00 90.19 319 GLU A CA 1
ATOM 2445 C C . GLU A 1 319 ? 10.056 1.280 6.693 1.00 90.19 319 GLU A C 1
ATOM 2447 O O . GLU A 1 319 ? 10.703 1.369 5.643 1.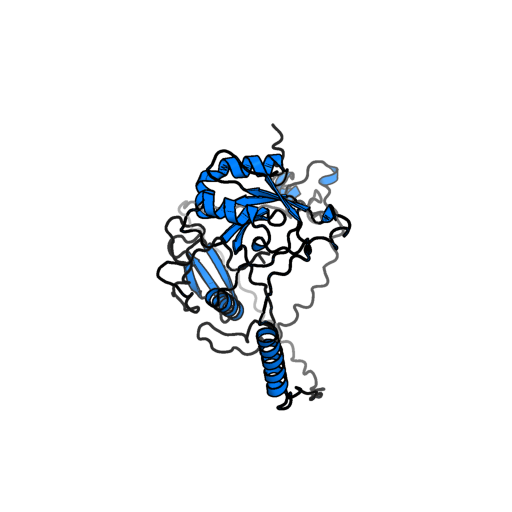00 90.19 319 GLU A O 1
ATOM 2452 N N . ILE A 1 320 ? 8.742 1.522 6.742 1.00 90.62 320 ILE A N 1
ATOM 2453 C CA . ILE A 1 320 ? 7.967 1.866 5.545 1.00 90.62 320 ILE A CA 1
ATOM 2454 C C . ILE A 1 320 ? 7.736 3.369 5.352 1.00 90.62 320 ILE A C 1
ATOM 2456 O O . ILE A 1 320 ? 7.161 3.769 4.335 1.00 90.62 320 ILE A O 1
ATOM 2460 N N . ARG A 1 321 ? 8.191 4.194 6.302 1.00 91.69 321 ARG A N 1
ATOM 2461 C CA . ARG A 1 321 ? 8.041 5.659 6.331 1.00 91.69 321 ARG A CA 1
ATOM 2462 C C . ARG A 1 321 ? 6.596 6.104 6.124 1.00 91.69 321 ARG A C 1
ATOM 2464 O O . ARG A 1 321 ? 6.304 6.934 5.256 1.00 91.69 321 ARG A O 1
ATOM 2471 N N . ASN A 1 322 ? 5.677 5.494 6.863 1.00 95.00 322 ASN A N 1
ATOM 2472 C CA . ASN A 1 322 ? 4.257 5.788 6.738 1.00 95.00 322 ASN A CA 1
ATOM 2473 C C . ASN A 1 322 ? 3.503 5.512 8.044 1.00 95.00 322 ASN A C 1
ATOM 2475 O O . ASN A 1 322 ? 3.975 4.807 8.929 1.00 95.00 322 ASN A O 1
ATOM 2479 N N . TRP A 1 323 ? 2.295 6.058 8.136 1.00 96.12 323 TRP A N 1
ATOM 2480 C CA . TRP A 1 323 ? 1.400 5.848 9.268 1.00 96.12 323 TRP A CA 1
ATOM 2481 C C . TRP A 1 323 ? 0.674 4.509 9.156 1.00 96.12 323 TRP A C 1
ATOM 2483 O O . TRP A 1 323 ? 0.092 4.199 8.112 1.00 96.12 323 TRP A O 1
ATOM 2493 N N . HIS A 1 324 ? 0.661 3.762 10.254 1.00 96.69 324 HIS A N 1
ATOM 2494 C CA . HIS A 1 324 ? -0.046 2.499 10.405 1.00 96.69 324 HIS A CA 1
ATOM 2495 C C . HIS A 1 324 ? -1.157 2.611 11.436 1.00 96.69 324 HIS A C 1
ATOM 2497 O O . HIS A 1 324 ? -0.919 3.015 12.568 1.00 96.69 324 HIS A O 1
ATOM 2503 N N . GLU A 1 325 ? -2.360 2.199 11.048 1.00 97.31 325 GLU A N 1
ATOM 2504 C CA . GLU A 1 325 ? -3.506 2.091 11.946 1.00 97.31 325 GLU A CA 1
ATOM 2505 C C . GLU A 1 325 ? -3.551 0.709 12.588 1.00 97.31 325 GLU A C 1
ATOM 2507 O O . GLU A 1 325 ? -3.544 -0.320 11.896 1.00 97.31 325 GLU A O 1
ATOM 2512 N N . ILE A 1 326 ? -3.582 0.687 13.917 1.00 97.62 326 ILE A N 1
ATOM 2513 C CA . ILE A 1 326 ? -3.567 -0.543 14.692 1.00 97.62 326 ILE A CA 1
ATOM 2514 C C . ILE A 1 326 ? -4.530 -0.464 15.886 1.00 97.62 326 ILE A C 1
ATOM 2516 O O . ILE A 1 326 ? -4.537 0.541 16.600 1.00 97.62 326 ILE A O 1
ATOM 2520 N N . PRO A 1 327 ? -5.334 -1.515 16.138 1.00 98.25 327 PRO A N 1
ATOM 2521 C CA . PRO A 1 327 ? -6.041 -1.658 17.407 1.00 98.25 327 PRO A CA 1
ATOM 2522 C C . PRO A 1 327 ? -5.036 -1.783 18.554 1.00 98.25 327 PRO A C 1
ATOM 2524 O O . PRO A 1 327 ? -4.081 -2.551 18.443 1.00 98.25 327 PRO A O 1
ATOM 2527 N N . VAL A 1 328 ? -5.260 -1.102 19.679 1.00 98.06 328 VAL A N 1
ATOM 2528 C CA . VAL A 1 328 ? -4.347 -1.159 20.840 1.00 98.06 328 VAL A CA 1
ATOM 2529 C C . VAL A 1 328 ? -4.203 -2.570 21.424 1.00 98.06 328 VAL A C 1
ATOM 2531 O O . VAL A 1 328 ? -3.211 -2.858 22.087 1.00 98.06 328 VAL A O 1
ATOM 2534 N N . THR A 1 329 ? -5.171 -3.448 21.155 1.00 97.69 329 THR A N 1
ATOM 2535 C CA . THR A 1 329 ? -5.218 -4.850 21.592 1.00 97.69 329 THR A CA 1
ATOM 2536 C C . THR A 1 329 ? -4.428 -5.804 20.696 1.00 97.69 329 THR A C 1
ATOM 2538 O O . THR A 1 329 ? -4.234 -6.961 21.066 1.00 97.69 329 THR A O 1
ATOM 2541 N N . LEU A 1 330 ? -3.985 -5.364 19.511 1.00 96.94 330 LEU A N 1
ATOM 2542 C CA . LEU A 1 330 ? -3.271 -6.221 18.568 1.00 96.94 330 LEU A CA 1
ATOM 2543 C C . LEU A 1 330 ? -1.772 -6.256 18.916 1.00 96.94 330 LEU A C 1
ATOM 2545 O O . LEU A 1 330 ? -1.124 -5.211 18.841 1.00 96.94 330 LEU A O 1
ATOM 2549 N N . PRO A 1 331 ? -1.189 -7.435 19.212 1.00 97.50 331 PRO A N 1
ATOM 2550 C CA . PRO A 1 331 ? 0.251 -7.552 19.397 1.00 97.50 331 PRO A CA 1
ATOM 2551 C C . PRO A 1 331 ? 0.991 -7.161 18.116 1.00 97.50 331 PRO A C 1
ATOM 2553 O O . PRO A 1 331 ? 0.680 -7.656 17.027 1.00 97.50 331 PRO A O 1
ATOM 2556 N N . HIS A 1 332 ? 1.990 -6.294 18.244 1.00 96.81 332 HIS A N 1
ATOM 2557 C CA . HIS A 1 332 ? 2.776 -5.807 17.118 1.00 96.81 332 HIS A CA 1
ATOM 2558 C C . HIS A 1 332 ? 4.264 -5.797 17.439 1.00 96.81 332 HIS A C 1
ATOM 2560 O O . HIS A 1 332 ? 4.671 -5.597 18.583 1.00 96.81 332 HIS A O 1
ATOM 2566 N N . ARG A 1 333 ? 5.084 -6.051 16.416 1.00 96.69 333 ARG A N 1
ATOM 2567 C CA . ARG A 1 333 ? 6.538 -6.042 16.543 1.00 96.69 333 ARG A CA 1
ATOM 2568 C C . ARG A 1 333 ? 7.068 -4.689 16.089 1.00 96.69 333 ARG A C 1
ATOM 2570 O O . ARG A 1 333 ? 7.055 -4.405 14.899 1.00 96.69 333 ARG A O 1
ATOM 2577 N N . TYR A 1 334 ? 7.560 -3.898 17.030 1.00 96.00 334 TYR A N 1
ATOM 2578 C CA . TYR A 1 334 ? 8.080 -2.559 16.772 1.00 96.00 334 TYR A CA 1
ATOM 2579 C C . TYR A 1 334 ? 9.595 -2.583 16.570 1.00 96.00 334 TYR A C 1
ATOM 2581 O O . TYR A 1 334 ? 10.319 -3.327 17.230 1.00 96.00 334 TYR A O 1
ATOM 2589 N N . THR A 1 335 ? 10.095 -1.759 15.657 1.00 93.56 335 THR A N 1
ATOM 2590 C CA . THR A 1 335 ? 11.530 -1.681 15.344 1.00 93.56 335 THR A CA 1
ATOM 2591 C C . THR A 1 335 ? 12.271 -0.633 16.179 1.00 93.56 335 THR A C 1
ATOM 2593 O O . THR A 1 335 ? 13.478 -0.766 16.377 1.00 93.56 335 THR A O 1
ATOM 2596 N N . HIS A 1 336 ? 11.564 0.363 16.730 1.00 94.88 336 HIS A N 1
ATOM 2597 C CA . HIS A 1 336 ? 12.149 1.507 17.444 1.00 94.88 336 HIS A CA 1
ATOM 2598 C C . HIS A 1 336 ? 11.562 1.676 18.843 1.00 94.88 336 HIS A C 1
ATOM 2600 O O . HIS A 1 336 ? 10.378 1.437 19.057 1.00 94.88 336 HIS A O 1
ATOM 2606 N N . ARG A 1 337 ? 12.388 2.129 19.796 1.00 96.25 337 ARG A N 1
ATOM 2607 C CA . ARG A 1 337 ? 11.964 2.426 21.180 1.00 96.25 337 ARG A CA 1
ATOM 2608 C C . ARG A 1 337 ? 11.262 3.777 21.332 1.00 96.25 337 ARG A C 1
ATOM 2610 O O . ARG A 1 337 ? 10.703 4.038 22.389 1.00 96.25 337 ARG A O 1
ATOM 2617 N N . HIS A 1 338 ? 11.297 4.615 20.301 1.00 97.12 338 HIS A N 1
ATOM 2618 C CA . HIS A 1 338 ? 10.578 5.883 20.248 1.00 97.12 338 HIS A CA 1
ATOM 2619 C C . HIS A 1 338 ? 9.413 5.714 19.280 1.00 97.12 338 HIS A C 1
ATOM 2621 O O . HIS A 1 338 ? 9.616 5.628 18.072 1.00 97.12 338 HIS A O 1
ATOM 2627 N N . LEU A 1 339 ? 8.198 5.596 19.812 1.00 97.62 339 LEU A N 1
ATOM 2628 C CA . LEU A 1 339 ? 6.993 5.443 19.002 1.00 97.62 339 LEU A CA 1
ATOM 2629 C C . LEU A 1 339 ? 6.258 6.775 18.941 1.00 97.62 339 LEU A C 1
ATOM 2631 O O . LEU A 1 339 ? 5.859 7.299 19.978 1.00 97.62 339 LEU A O 1
ATOM 2635 N N . VAL A 1 340 ? 6.036 7.300 17.736 1.00 97.75 340 VAL A N 1
ATOM 2636 C CA . VAL A 1 340 ? 5.165 8.464 17.525 1.00 97.75 340 VAL A CA 1
ATOM 2637 C C . VAL A 1 340 ? 3.756 7.969 17.249 1.00 97.75 340 VAL A C 1
ATOM 2639 O O . VAL A 1 340 ? 3.542 7.229 16.289 1.00 97.75 340 VAL A O 1
ATOM 2642 N N . ILE A 1 341 ? 2.810 8.359 18.101 1.00 97.88 341 ILE A N 1
ATOM 2643 C CA . ILE A 1 341 ? 1.428 7.875 18.095 1.00 97.88 341 ILE A CA 1
ATOM 2644 C C . ILE A 1 341 ? 0.477 9.065 17.960 1.00 97.88 341 ILE A C 1
ATOM 2646 O O . ILE A 1 341 ? 0.668 10.088 18.612 1.00 97.88 341 ILE A O 1
ATOM 2650 N N . CYS A 1 342 ? -0.577 8.936 17.156 1.00 97.56 342 CYS A N 1
ATOM 2651 C CA . CYS A 1 342 ? -1.660 9.916 17.093 1.00 97.56 342 CYS A CA 1
ATOM 2652 C C . CYS A 1 342 ? -3.035 9.252 16.958 1.00 97.56 342 CYS A C 1
ATOM 2654 O O . CYS A 1 342 ? -3.162 8.081 16.594 1.00 97.56 342 CYS A O 1
ATOM 2656 N N . ILE A 1 343 ? -4.086 10.009 17.271 1.00 97.69 343 ILE A N 1
ATOM 2657 C CA . ILE A 1 343 ? -5.469 9.542 17.131 1.00 97.69 343 ILE A CA 1
ATOM 2658 C C . ILE A 1 343 ? -5.905 9.684 15.662 1.00 97.69 343 ILE A C 1
ATOM 2660 O O . ILE A 1 343 ? -5.754 10.778 15.104 1.00 97.69 343 ILE A O 1
ATOM 2664 N N . PRO A 1 344 ? -6.495 8.644 15.029 1.00 97.06 344 PRO A N 1
ATOM 2665 C CA . PRO A 1 344 ? -6.884 8.688 13.617 1.00 97.06 344 PRO A C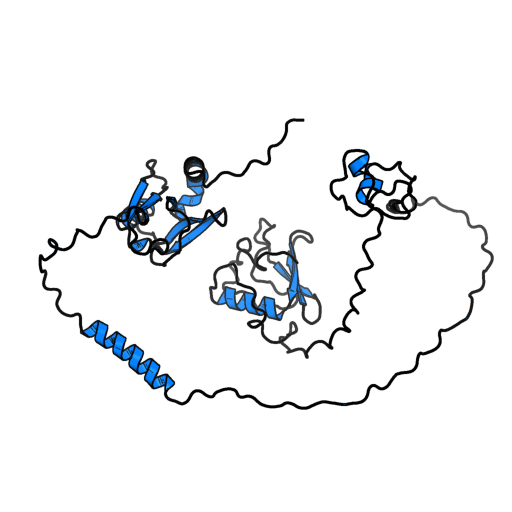A 1
ATOM 2666 C C . PRO A 1 344 ? -7.734 9.906 13.237 1.00 97.06 344 PRO A C 1
ATOM 2668 O O . PRO A 1 344 ? -7.468 10.556 12.225 1.00 97.06 344 PRO A O 1
ATOM 2671 N N . SER A 1 345 ? -8.703 10.267 14.084 1.00 96.25 345 SER A N 1
ATOM 2672 C CA . SER A 1 345 ? -9.604 11.406 13.868 1.00 96.25 345 SER A CA 1
ATOM 2673 C C . SER A 1 345 ? -8.910 12.773 13.913 1.00 96.25 345 SER A C 1
ATOM 2675 O O . SER A 1 345 ? -9.433 13.735 13.356 1.00 96.25 345 SER A O 1
ATOM 2677 N N . GLN A 1 346 ? -7.731 12.869 14.533 1.00 96.31 346 GLN A N 1
ATOM 2678 C CA . GLN A 1 346 ? -6.983 14.120 14.690 1.00 96.31 346 GLN A CA 1
ATOM 2679 C C . GLN A 1 346 ? -5.846 14.275 13.672 1.00 96.31 346 GLN A C 1
ATOM 2681 O O . GLN A 1 346 ? -5.335 15.377 13.485 1.00 96.31 346 GLN A O 1
ATOM 2686 N N . ARG A 1 347 ? -5.463 13.198 12.974 1.00 95.12 347 ARG A N 1
ATOM 2687 C CA . ARG A 1 347 ? -4.277 13.151 12.102 1.00 95.12 347 ARG A CA 1
ATOM 2688 C C . ARG A 1 347 ? -4.199 14.304 11.097 1.00 95.12 347 ARG A C 1
ATOM 2690 O O . ARG A 1 347 ? -3.132 14.876 10.910 1.00 95.12 347 ARG A O 1
ATOM 2697 N N . VAL A 1 348 ? -5.314 14.632 10.439 1.00 93.44 348 VAL A N 1
ATOM 2698 C CA . VAL A 1 348 ? -5.353 15.676 9.396 1.00 93.44 348 VAL A CA 1
ATOM 2699 C C . VAL A 1 348 ? -5.013 17.049 9.974 1.00 93.44 348 VAL A C 1
ATOM 2701 O O . VAL A 1 348 ? -4.275 17.808 9.356 1.00 93.44 348 VAL A O 1
ATOM 2704 N N . ALA A 1 349 ? -5.516 17.346 11.171 1.00 95.62 349 ALA A N 1
ATOM 2705 C CA . ALA A 1 349 ? -5.280 18.616 11.846 1.00 95.62 349 ALA A CA 1
ATOM 2706 C C . ALA A 1 349 ? -3.888 18.696 12.502 1.00 95.62 349 ALA A C 1
ATOM 2708 O O . ALA A 1 349 ? -3.399 19.793 12.743 1.00 95.62 349 ALA A O 1
ATOM 2709 N N . LEU A 1 350 ? -3.243 17.549 12.741 1.00 94.31 350 LEU A N 1
ATOM 2710 C CA . LEU A 1 350 ? -1.928 17.441 13.379 1.00 94.31 350 LEU A CA 1
ATOM 2711 C C . LEU A 1 350 ? -0.758 17.333 12.392 1.00 94.31 350 LEU A C 1
ATOM 2713 O O . LEU A 1 350 ? 0.352 17.006 12.798 1.00 94.31 350 LEU A O 1
ATOM 2717 N N . CYS A 1 351 ? -0.969 17.555 11.091 1.00 93.44 351 CYS A N 1
ATOM 2718 C CA . CYS A 1 351 ? 0.053 17.272 10.078 1.00 93.44 351 CYS A CA 1
ATOM 2719 C C . CYS A 1 351 ? 1.393 17.985 10.348 1.00 93.44 351 CYS A C 1
ATOM 2721 O O . CYS A 1 351 ? 2.443 17.372 10.167 1.00 93.44 351 CYS A O 1
ATOM 2723 N N . THR A 1 352 ? 1.358 19.244 10.800 1.00 93.56 352 THR A N 1
ATOM 2724 C CA . THR A 1 352 ? 2.564 20.030 11.110 1.00 93.56 352 THR A CA 1
ATOM 2725 C C . THR A 1 352 ? 3.247 19.530 12.382 1.00 93.56 352 THR A C 1
ATOM 2727 O O . THR A 1 352 ? 4.431 19.224 12.350 1.00 93.56 352 THR A O 1
ATOM 2730 N N . GLN A 1 353 ? 2.496 19.341 13.471 1.00 94.81 353 GLN A N 1
ATOM 2731 C CA . GLN A 1 353 ? 3.034 18.883 14.759 1.00 94.81 353 GLN A CA 1
ATOM 2732 C C . GLN A 1 353 ? 3.612 17.468 14.661 1.00 94.81 353 GLN A C 1
ATOM 2734 O O . GLN A 1 353 ? 4.647 17.162 15.244 1.00 94.81 353 GLN A O 1
ATOM 2739 N N . LEU A 1 354 ? 2.961 16.587 13.893 1.00 94.81 354 LEU A N 1
ATOM 2740 C CA . LEU A 1 354 ? 3.476 15.245 13.632 1.00 94.81 354 LEU A CA 1
ATOM 2741 C C . LEU A 1 354 ? 4.805 15.300 12.875 1.00 94.81 354 LEU A C 1
ATOM 2743 O O . LEU A 1 354 ? 5.693 14.511 13.176 1.00 94.81 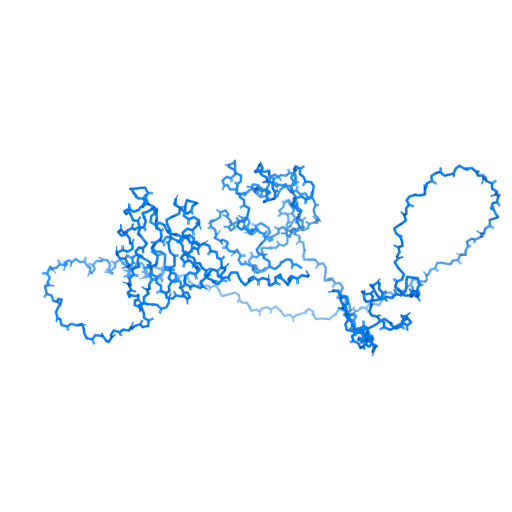354 LEU A O 1
ATOM 2747 N N . GLN A 1 355 ? 4.946 16.214 11.910 1.00 94.19 355 GLN A N 1
ATOM 2748 C CA . GLN A 1 355 ? 6.195 16.391 11.175 1.00 94.19 355 GLN A CA 1
ATOM 2749 C C . GLN A 1 355 ? 7.309 16.921 12.089 1.00 94.19 355 GLN A C 1
ATOM 2751 O O . GLN A 1 355 ? 8.397 16.356 12.071 1.00 94.19 355 GLN A O 1
ATOM 2756 N N . GLU A 1 356 ? 7.024 17.921 12.927 1.00 93.69 356 GLU A N 1
ATOM 2757 C CA . GLU A 1 356 ? 7.975 18.473 13.907 1.00 93.69 356 GLU A CA 1
ATOM 2758 C C . GLU A 1 356 ? 8.484 17.387 14.869 1.00 93.69 356 GLU A C 1
ATOM 2760 O O . GLU A 1 356 ? 9.688 17.173 14.986 1.00 93.69 356 GLU A O 1
ATOM 2765 N N . VAL A 1 357 ? 7.581 16.600 15.466 1.00 95.00 357 VAL A N 1
ATOM 2766 C CA . VAL A 1 357 ? 7.960 15.499 16.373 1.00 95.00 357 VAL A CA 1
ATOM 2767 C C . VAL A 1 357 ? 8.790 14.428 15.653 1.00 95.00 357 VAL A C 1
ATOM 2769 O O . VAL A 1 357 ? 9.728 13.872 16.227 1.00 95.00 357 VAL A O 1
ATOM 2772 N N . LEU A 1 358 ? 8.469 14.119 14.393 1.00 95.44 358 LEU A N 1
ATOM 2773 C CA . LEU A 1 358 ? 9.247 13.168 13.596 1.00 95.44 358 LEU A CA 1
ATOM 2774 C C . LEU A 1 358 ? 10.638 13.704 13.234 1.00 95.44 358 LEU A C 1
ATOM 2776 O O . LEU A 1 358 ? 11.578 12.913 13.127 1.00 95.44 358 LEU A O 1
ATOM 2780 N N . GLU A 1 359 ? 10.781 15.009 13.021 1.00 93.94 359 GLU A N 1
ATOM 2781 C CA . GLU A 1 359 ? 12.064 15.666 12.762 1.00 93.94 359 GLU A CA 1
ATOM 2782 C C . GLU A 1 359 ? 12.938 15.699 14.018 1.00 93.94 359 GLU A C 1
ATOM 2784 O O . GLU A 1 359 ? 14.096 15.283 13.943 1.00 93.94 359 GLU A O 1
ATOM 2789 N N . ASP A 1 360 ? 12.368 16.050 15.172 1.00 94.31 360 ASP A N 1
ATOM 2790 C CA . ASP A 1 360 ? 13.058 16.054 16.469 1.00 94.31 360 ASP A CA 1
ATOM 2791 C C . ASP A 1 360 ? 13.610 14.666 16.832 1.00 94.31 360 ASP A C 1
ATOM 2793 O O . ASP A 1 360 ? 14.735 14.514 17.319 1.00 94.31 360 ASP A O 1
ATOM 2797 N N . LEU A 1 361 ? 12.844 13.616 16.528 1.00 94.38 361 LEU A N 1
ATOM 2798 C CA . LEU A 1 361 ? 13.251 12.225 16.736 1.00 94.38 361 LEU A CA 1
ATOM 2799 C C . LEU A 1 361 ? 14.125 11.663 15.608 1.00 94.38 361 LEU A C 1
ATOM 2801 O O . LEU A 1 361 ? 14.521 10.502 15.665 1.00 94.38 361 LEU A O 1
ATOM 2805 N N . HIS A 1 362 ? 14.439 12.462 14.585 1.00 93.62 362 HIS A N 1
ATOM 2806 C CA . HIS A 1 362 ? 15.191 12.054 13.396 1.00 93.62 362 HIS A CA 1
ATOM 2807 C C . HIS A 1 362 ? 14.529 10.919 12.577 1.00 93.62 362 HIS A C 1
ATOM 2809 O O . HIS A 1 362 ? 15.171 10.330 11.706 1.00 93.62 362 HIS A O 1
ATOM 2815 N N . MET A 1 363 ? 13.234 10.652 12.788 1.00 88.69 363 MET A N 1
ATOM 2816 C CA . MET A 1 363 ? 12.433 9.614 12.112 1.00 88.69 363 MET A CA 1
ATOM 2817 C C . MET A 1 363 ? 11.798 10.100 10.794 1.00 88.69 363 MET A C 1
ATOM 2819 O O . MET A 1 363 ? 11.301 9.298 9.998 1.00 88.69 363 MET A O 1
ATOM 2823 N N . GLY A 1 364 ? 11.800 11.417 10.558 1.00 73.38 364 GLY A N 1
ATOM 2824 C CA . GLY A 1 364 ? 11.145 12.080 9.424 1.00 73.38 364 GLY A CA 1
ATOM 2825 C C . GLY A 1 364 ? 12.082 12.617 8.344 1.00 73.38 364 GLY A C 1
ATOM 2826 O O . GLY A 1 364 ? 11.600 13.128 7.332 1.00 73.38 364 GLY A O 1
ATOM 2827 N N . ASN A 1 365 ? 13.406 12.497 8.508 1.00 69.31 365 ASN A N 1
ATOM 2828 C CA . ASN A 1 365 ? 14.347 13.089 7.562 1.00 69.31 365 ASN A CA 1
ATOM 2829 C C . ASN A 1 365 ? 14.220 12.432 6.176 1.00 69.31 365 ASN A C 1
ATOM 2831 O O . ASN A 1 365 ? 14.780 11.367 5.863 1.00 69.31 365 ASN A O 1
ATOM 2835 N N . GLN A 1 366 ? 13.504 13.128 5.287 1.00 54.56 366 GLN A N 1
ATOM 2836 C CA . GLN A 1 366 ? 13.800 13.076 3.872 1.00 54.56 366 GLN A CA 1
ATOM 2837 C C . GLN A 1 366 ? 15.272 13.445 3.776 1.00 54.56 366 GLN A C 1
ATOM 2839 O O . GLN A 1 366 ? 15.661 14.566 4.089 1.00 54.56 366 GLN A O 1
ATOM 2844 N N . ARG A 1 367 ? 16.117 12.499 3.356 1.00 47.56 367 ARG A N 1
ATOM 2845 C CA . ARG A 1 367 ? 17.368 12.894 2.726 1.00 47.56 367 ARG A CA 1
ATOM 2846 C C . ARG A 1 367 ? 16.941 13.769 1.561 1.00 47.56 367 ARG A C 1
ATOM 2848 O O . ARG A 1 367 ? 16.531 13.251 0.524 1.00 47.56 367 ARG A O 1
ATOM 2855 N N . SER A 1 368 ? 16.964 15.075 1.785 1.00 41.94 368 SER A N 1
ATOM 2856 C CA . SER A 1 368 ? 16.942 16.076 0.752 1.00 41.94 368 SER A CA 1
ATOM 2857 C C . SER A 1 368 ? 17.956 15.597 -0.274 1.00 41.94 368 SER A C 1
ATOM 2859 O O . SER A 1 368 ? 19.154 15.459 -0.013 1.00 41.94 368 SER A O 1
ATOM 2861 N N . LEU A 1 369 ? 17.439 15.224 -1.442 1.00 37.97 369 LEU A N 1
ATOM 2862 C CA . LEU A 1 369 ? 18.207 15.305 -2.666 1.00 37.97 369 LEU A CA 1
ATOM 2863 C C . LEU A 1 369 ? 18.806 16.706 -2.632 1.00 37.97 369 LEU A C 1
ATOM 2865 O O . LEU A 1 369 ? 18.071 17.682 -2.762 1.00 37.97 369 LEU A O 1
ATOM 2869 N N . LYS A 1 370 ? 20.104 16.796 -2.330 1.00 35.38 370 LYS A N 1
ATOM 2870 C CA . LYS A 1 370 ? 20.861 18.039 -2.395 1.00 35.38 370 LYS A CA 1
ATOM 2871 C C . LYS A 1 370 ? 20.639 18.590 -3.798 1.00 35.38 370 LYS A C 1
ATOM 2873 O O . LYS A 1 370 ? 21.222 18.090 -4.759 1.00 35.38 370 LYS A O 1
ATOM 2878 N N . VAL A 1 371 ? 19.750 19.567 -3.922 1.00 39.88 371 VAL A N 1
ATOM 2879 C CA . VAL A 1 371 ? 19.693 20.423 -5.096 1.00 39.88 371 VAL A CA 1
ATOM 2880 C C . VAL A 1 371 ? 20.970 21.239 -5.001 1.00 39.88 371 VAL A C 1
ATOM 2882 O O . VAL A 1 371 ? 21.089 22.118 -4.152 1.00 39.88 371 VAL A O 1
ATOM 2885 N N . HIS A 1 372 ? 21.975 20.856 -5.785 1.00 36.09 372 HIS A N 1
ATOM 2886 C CA . HIS A 1 372 ? 23.131 21.711 -5.993 1.00 36.09 372 HIS A CA 1
ATOM 2887 C C . HIS A 1 372 ? 22.623 22.993 -6.664 1.00 36.09 372 HIS A C 1
ATOM 2889 O O . HIS A 1 372 ? 22.000 22.884 -7.724 1.00 36.09 372 HIS A O 1
ATOM 2895 N N . PRO A 1 373 ? 22.839 24.176 -6.067 1.00 48.56 373 PRO A N 1
ATOM 2896 C CA . PRO A 1 373 ? 22.616 25.421 -6.780 1.00 48.56 373 PRO A CA 1
ATOM 2897 C C . PRO A 1 373 ? 23.599 25.460 -7.955 1.00 48.56 373 PRO A C 1
ATOM 2899 O O . PRO A 1 373 ? 24.806 25.297 -7.765 1.00 48.56 373 PRO A O 1
ATOM 2902 N N . THR A 1 374 ? 23.048 25.561 -9.162 1.00 54.81 374 THR A N 1
ATOM 2903 C CA . THR A 1 374 ? 23.775 25.886 -10.396 1.00 54.81 374 THR A CA 1
ATOM 2904 C C . THR A 1 374 ? 24.132 27.352 -10.444 1.00 54.81 374 THR A C 1
ATOM 2906 O O . THR A 1 374 ? 23.243 28.151 -10.067 1.00 54.81 374 THR A O 1
#

Foldseek 3Di:
DPPFAPDDPLKDFDPVPLAQDQADAQDWRRIAQSQDPPSFTWGWHDDDFQKIWIQGPPDGPRDIDIDGRLQVRLVSVCVRVVNDPPDDDDPVSRDARAGSVRDHDDDDDPPPPPPPPPPPPQPPQFACVVVVDDAAPPADRAFDPQFPNSHRLRRCVVPNDQPNGPPNHDPPPPDPDDDDDDDDDDDDDDDDDDDDDDDDDDDDDDDDDDDDDDDDDDDDDPCPVVVVVVVVVVVVVVVVVDDDPDVDPPPPPPPPPPDDPVQWAWEQEDAPPPDGDTDIDGAPPPLWHQLVVVPVCVVVLCVRVDPPQPQWKWKQQLVVRDIDIDRSRDTDGHDDRYIYIYHPVCCVVCVPVSLVVCVVVVSNDDPPPPPDDD

pLDDT: mean 81.38, std 20.08, range [32.22, 98.25]